Protein AF-A0A397B4Z4-F1 (afdb_monomer)

Secondary structure (DSSP, 8-state):
--GGG-TT-S---------TTHHHHHHHHHHHTTT--SB----SBHHHHHHHHHTTS----HHHHHHHHHTTTT-TT-BPPTT-SBHHHHHHHHHHHHHSPPTT---EEEE-------SSS---BEEEE--SSS-HHHHHHHHHHHHHHHHHHTT-----SS--TTSHHHHHHHHHHHHHTT---B--------

Organism: Aphanomyces astaci (NCBI:txid112090)

Mean predicted aligned error: 7.41 Å

Foldseek 3Di:
DPCVVVPVDPDDDDDDDDDPPPVLLVVLCVQLPLQPPDFDDADFALLVRSVVSPVVDDDGDPSNVVVCVVLVSVPPPHTFDPPDRDSNSSVVVSCCVVVDDDQPDWEWDWDQDADDDPDVWFTWTDTDIGDNPDYPVCCVVVLLVVLQVVCVVVVLDVDDDDDDQPDCSRVVSSQVSCVVVVNHIDTDIDDDDD

Structure (mmCIF, N/CA/C/O backbone):
data_AF-A0A397B4Z4-F1
#
_entry.id   AF-A0A397B4Z4-F1
#
loop_
_atom_site.group_PDB
_atom_site.id
_atom_site.type_symbol
_atom_site.label_atom_id
_atom_site.label_alt_id
_atom_site.label_comp_id
_atom_site.label_asym_id
_atom_site.label_entity_id
_atom_site.label_seq_id
_atom_site.pdbx_PDB_ins_code
_atom_site.Cartn_x
_atom_site.Cartn_y
_atom_site.Cartn_z
_atom_site.occupancy
_atom_site.B_iso_or_equiv
_atom_site.auth_seq_id
_atom_site.auth_comp_id
_atom_site.auth_asym_id
_atom_site.auth_atom_id
_atom_site.pdbx_PDB_model_num
ATOM 1 N N . MET A 1 1 ? -2.826 2.641 21.000 1.00 43.53 1 MET A N 1
ATOM 2 C CA . MET A 1 1 ? -3.058 1.626 22.039 1.00 43.53 1 MET A CA 1
ATOM 3 C C . MET A 1 1 ? -1.666 1.202 22.431 1.00 43.53 1 MET A C 1
ATOM 5 O O . MET A 1 1 ? -0.978 0.641 21.584 1.00 43.53 1 MET A O 1
ATOM 9 N N . THR A 1 2 ? -1.161 1.608 23.593 1.00 42.91 2 THR A N 1
ATOM 10 C CA . THR A 1 2 ? 0.089 1.010 24.063 1.00 42.91 2 THR A CA 1
ATOM 11 C C . THR A 1 2 ? -0.215 -0.464 24.297 1.00 42.91 2 THR A C 1
ATOM 13 O O . THR A 1 2 ? -1.195 -0.794 24.960 1.00 42.91 2 THR A O 1
ATOM 16 N N . LEU A 1 3 ? 0.595 -1.363 23.735 1.00 53.00 3 LEU A N 1
ATOM 17 C CA . LEU A 1 3 ? 0.495 -2.809 23.989 1.00 53.00 3 LEU A CA 1
ATOM 18 C C . LEU A 1 3 ? 0.515 -3.153 25.494 1.00 53.00 3 LEU A C 1
ATOM 20 O O . LEU A 1 3 ? 0.156 -4.258 25.876 1.00 53.00 3 LEU A O 1
ATOM 24 N N . SER A 1 4 ? 0.871 -2.187 26.349 1.00 52.38 4 SER A N 1
ATOM 25 C CA . SER A 1 4 ? 0.843 -2.262 27.808 1.00 52.38 4 SER A CA 1
ATOM 26 C C . SER A 1 4 ? -0.522 -2.581 28.426 1.00 52.38 4 SER A C 1
ATOM 28 O O . SER A 1 4 ? -0.558 -2.882 29.609 1.00 52.38 4 SER A O 1
ATOM 30 N N . SER A 1 5 ? -1.639 -2.482 27.695 1.00 65.25 5 SER A N 1
ATOM 31 C CA . SER A 1 5 ? -2.964 -2.864 28.214 1.00 65.25 5 SER A CA 1
ATOM 32 C C . SER A 1 5 ? -3.326 -4.336 27.975 1.00 65.25 5 SER A C 1
ATOM 34 O O . SER A 1 5 ? -4.365 -4.780 28.446 1.00 65.25 5 SER A O 1
ATOM 36 N N . LEU A 1 6 ? -2.509 -5.083 27.226 1.00 74.38 6 LEU A N 1
ATOM 37 C CA . LEU A 1 6 ? -2.708 -6.501 26.901 1.00 74.38 6 LEU A CA 1
ATOM 38 C C . LEU A 1 6 ? -1.573 -7.339 27.507 1.00 74.38 6 LEU A C 1
ATOM 40 O O . LEU A 1 6 ? -0.907 -8.092 26.806 1.00 74.38 6 LEU A O 1
ATOM 44 N N . VAL A 1 7 ? -1.318 -7.157 28.806 1.00 79.31 7 VAL A N 1
ATOM 45 C CA . VAL A 1 7 ? -0.193 -7.805 29.509 1.00 79.31 7 VAL A CA 1
ATOM 46 C C . VAL A 1 7 ? -0.300 -9.329 29.549 1.00 79.31 7 VAL A C 1
ATOM 48 O O . VAL A 1 7 ? 0.726 -10.000 29.541 1.00 79.31 7 VAL A O 1
ATOM 51 N N . ASP A 1 8 ? -1.523 -9.860 29.524 1.00 84.38 8 ASP A N 1
ATOM 52 C CA . ASP A 1 8 ? -1.799 -11.301 29.588 1.00 84.38 8 ASP A CA 1
ATOM 53 C C . ASP A 1 8 ? -1.888 -11.961 28.201 1.00 84.38 8 ASP A C 1
ATOM 55 O O . ASP A 1 8 ? -2.178 -13.150 28.086 1.00 84.38 8 ASP A O 1
ATOM 59 N N . ALA A 1 9 ? -1.678 -11.206 27.118 1.00 83.69 9 ALA A N 1
ATOM 60 C CA . ALA A 1 9 ? -1.736 -11.765 25.774 1.00 83.69 9 ALA A CA 1
ATOM 61 C C . ALA A 1 9 ? -0.459 -12.562 25.467 1.00 83.69 9 ALA A C 1
ATOM 63 O O . ALA A 1 9 ? 0.617 -11.989 25.311 1.00 83.69 9 ALA A O 1
ATOM 64 N N . GLU A 1 10 ? -0.591 -13.880 25.296 1.00 87.19 10 GLU A N 1
ATOM 65 C CA . GLU A 1 10 ? 0.528 -14.747 24.894 1.00 87.19 10 GLU A CA 1
ATOM 66 C C . GLU A 1 10 ? 1.079 -14.390 23.508 1.00 87.19 10 GLU A C 1
ATOM 68 O O . GLU A 1 10 ? 2.276 -14.508 23.243 1.00 87.19 10 GLU A O 1
ATOM 73 N N . SER A 1 11 ? 0.199 -13.962 22.601 1.00 85.88 11 SER A N 1
ATOM 74 C CA . SER A 1 11 ? 0.571 -13.607 21.239 1.00 85.88 11 SER A CA 1
ATOM 75 C C . SER A 1 11 ? -0.184 -12.377 20.753 1.00 85.88 11 SER A C 1
ATOM 77 O O . SER A 1 11 ? -1.398 -12.252 20.909 1.00 85.88 11 SER A O 1
ATOM 79 N N . VAL A 1 12 ? 0.556 -11.449 20.144 1.00 87.56 12 VAL A N 1
ATOM 80 C CA . VAL A 1 12 ? -0.002 -10.256 19.508 1.00 87.56 12 VAL A CA 1
ATOM 81 C C . VAL A 1 12 ? 0.646 -10.090 18.145 1.00 87.56 12 VAL A C 1
ATOM 83 O O . VAL A 1 12 ? 1.845 -9.836 18.032 1.00 87.56 12 VAL A O 1
ATOM 86 N N . TYR A 1 13 ? -0.166 -10.211 17.098 1.00 87.94 13 TYR A N 1
ATOM 87 C CA . TYR A 1 13 ? 0.274 -10.048 15.720 1.00 87.94 13 TYR A CA 1
ATOM 88 C C . TYR A 1 13 ? -0.431 -8.861 15.083 1.00 87.94 13 TYR A C 1
ATOM 90 O O . TYR A 1 13 ? -1.642 -8.687 15.200 1.00 87.94 13 TYR A O 1
ATOM 98 N N . ARG A 1 14 ? 0.336 -8.061 14.345 1.00 88.06 14 ARG A N 1
ATOM 99 C CA . ARG A 1 14 ? -0.193 -7.038 13.449 1.00 88.06 14 ARG A CA 1
ATOM 100 C C . ARG A 1 14 ? 0.455 -7.225 12.089 1.00 88.06 14 ARG A C 1
ATOM 102 O O . ARG A 1 14 ? 1.676 -7.180 11.974 1.00 88.06 14 ARG A O 1
ATOM 109 N N . GLY A 1 15 ? -0.371 -7.436 11.074 1.00 91.56 15 GLY A N 1
ATOM 110 C CA . GLY A 1 15 ? 0.077 -7.708 9.714 1.00 91.56 15 GLY A CA 1
ATOM 111 C C . GLY A 1 15 ? -0.622 -6.839 8.681 1.00 91.56 15 GLY A C 1
ATOM 112 O O . GLY A 1 15 ? -1.473 -6.010 9.001 1.00 91.56 15 GLY A O 1
ATOM 113 N N . THR A 1 16 ? -0.251 -7.053 7.423 1.00 92.69 16 THR A N 1
ATOM 114 C CA . THR A 1 16 ? -0.938 -6.477 6.266 1.00 92.69 16 THR A CA 1
ATOM 115 C C . THR A 1 16 ? -1.410 -7.602 5.360 1.00 92.69 16 THR A C 1
ATOM 117 O O . THR A 1 16 ? -0.720 -8.609 5.205 1.00 92.69 16 THR A O 1
ATOM 120 N N . LEU A 1 17 ? -2.593 -7.437 4.773 1.00 89.81 17 LEU A N 1
ATOM 121 C CA . LEU A 1 17 ? -3.144 -8.392 3.820 1.00 89.81 17 LEU A CA 1
ATOM 122 C C . LEU A 1 17 ? -2.688 -8.035 2.404 1.00 89.81 17 LEU A C 1
ATOM 124 O O . LEU A 1 17 ? -2.585 -6.860 2.035 1.00 89.81 17 LEU A O 1
ATOM 128 N N . ARG A 1 18 ? -2.392 -9.063 1.613 1.00 93.94 18 ARG A N 1
ATOM 129 C CA . ARG A 1 18 ? -2.067 -8.976 0.188 1.00 93.94 18 ARG A CA 1
ATOM 130 C C . ARG A 1 18 ? -2.698 -10.165 -0.519 1.00 93.94 18 ARG A C 1
ATOM 132 O O . ARG A 1 18 ? -2.854 -11.224 0.086 1.00 93.94 18 ARG A O 1
ATOM 139 N N . TYR A 1 19 ? -3.013 -9.998 -1.797 1.00 93.75 19 TYR A N 1
ATOM 140 C CA . TYR A 1 19 ? -3.405 -11.128 -2.629 1.00 93.75 19 TYR A CA 1
ATOM 141 C C . TYR A 1 19 ? -2.271 -12.153 -2.740 1.00 93.75 19 TYR A C 1
ATOM 143 O O . TYR A 1 19 ? -1.084 -11.822 -2.620 1.00 93.75 19 TYR A O 1
ATOM 151 N N . ALA A 1 20 ? -2.652 -13.413 -2.956 1.00 95.00 20 ALA A N 1
ATOM 152 C CA . ALA A 1 20 ? -1.712 -14.511 -3.129 1.00 95.00 20 ALA A CA 1
ATOM 153 C C . ALA A 1 20 ? -0.716 -14.215 -4.266 1.00 95.00 20 ALA A C 1
ATOM 155 O O . ALA A 1 20 ? -1.045 -13.556 -5.248 1.00 95.00 20 ALA A O 1
ATOM 156 N N . GLY A 1 21 ? 0.526 -14.674 -4.113 1.00 94.38 21 GLY A N 1
ATOM 157 C CA . GLY A 1 21 ? 1.603 -14.446 -5.083 1.00 94.38 21 GLY A CA 1
ATOM 158 C C . GLY A 1 21 ? 2.338 -13.110 -4.928 1.00 94.38 21 GLY A C 1
ATOM 159 O O . GLY A 1 21 ? 3.551 -13.081 -5.135 1.00 94.38 21 GLY A O 1
ATOM 160 N N . ASN A 1 22 ? 1.679 -12.039 -4.458 1.00 95.69 22 ASN A N 1
ATOM 161 C CA . ASN A 1 22 ? 2.288 -10.703 -4.353 1.00 95.69 22 ASN A CA 1
ATOM 162 C C . ASN A 1 22 ? 3.627 -10.716 -3.594 1.00 95.69 22 ASN A C 1
ATOM 164 O O . ASN A 1 22 ? 4.639 -10.236 -4.096 1.00 95.69 22 ASN A O 1
ATOM 168 N N . CYS A 1 23 ? 3.656 -11.294 -2.390 1.00 95.56 23 CYS A N 1
ATOM 169 C CA . CYS A 1 23 ? 4.871 -11.311 -1.570 1.00 95.56 23 CYS A CA 1
ATOM 170 C C . CYS A 1 23 ? 5.997 -12.136 -2.211 1.00 95.56 23 CYS A C 1
ATOM 172 O O . CYS A 1 23 ? 7.162 -11.758 -2.115 1.00 95.56 23 CYS A O 1
ATOM 174 N N . SER A 1 24 ? 5.663 -13.240 -2.885 1.00 95.69 24 SER A N 1
ATOM 175 C CA . SER A 1 24 ? 6.642 -14.096 -3.560 1.00 95.69 24 SER A CA 1
ATOM 176 C C . SER A 1 24 ? 7.272 -13.393 -4.762 1.00 95.69 24 SER A C 1
ATOM 178 O O . SER A 1 24 ? 8.495 -13.413 -4.893 1.00 95.69 24 SER A O 1
ATOM 180 N N . ILE A 1 25 ? 6.465 -12.716 -5.584 1.00 96.75 25 ILE A N 1
ATOM 181 C CA . ILE A 1 25 ? 6.936 -11.940 -6.740 1.00 96.75 25 ILE A CA 1
ATOM 182 C C . ILE A 1 25 ? 7.795 -10.762 -6.271 1.00 96.75 25 ILE A C 1
ATOM 184 O O . ILE A 1 25 ? 8.934 -10.614 -6.706 1.00 96.75 25 ILE A O 1
ATOM 188 N N . MET A 1 26 ? 7.310 -9.974 -5.308 1.00 96.25 26 MET A N 1
ATOM 189 C CA . MET A 1 26 ? 8.057 -8.831 -4.771 1.00 96.25 26 MET A CA 1
ATOM 190 C C . MET A 1 26 ? 9.378 -9.253 -4.118 1.00 96.25 26 MET A C 1
ATOM 192 O O . MET A 1 26 ? 10.384 -8.552 -4.237 1.00 96.25 26 MET A O 1
ATOM 196 N N . HIS A 1 27 ? 9.420 -10.431 -3.487 1.00 95.69 27 HIS A N 1
ATOM 197 C CA . HIS A 1 27 ? 10.665 -11.002 -2.985 1.00 95.69 27 HIS A CA 1
ATOM 198 C C . HIS A 1 27 ? 11.658 -11.312 -4.115 1.00 95.69 27 HIS A C 1
ATOM 200 O O . HIS A 1 27 ? 12.841 -11.013 -3.969 1.00 95.69 27 HIS A O 1
ATOM 206 N N . GLN A 1 28 ? 11.204 -11.847 -5.252 1.00 95.94 28 GLN A N 1
ATOM 207 C CA . GLN A 1 28 ? 12.060 -12.057 -6.426 1.00 95.94 28 GLN A CA 1
ATOM 208 C C . GLN A 1 28 ? 12.553 -10.729 -7.016 1.00 95.94 28 GLN A C 1
ATOM 210 O O . GLN A 1 28 ? 13.737 -10.617 -7.318 1.00 95.94 28 GLN A O 1
ATOM 215 N N . CYS A 1 29 ? 11.710 -9.693 -7.083 1.00 95.50 29 CYS A N 1
ATOM 216 C CA . CYS A 1 29 ? 12.127 -8.349 -7.503 1.00 95.50 29 CYS A CA 1
ATOM 217 C C . CYS A 1 29 ? 13.210 -7.772 -6.575 1.00 95.50 29 CYS A C 1
ATOM 219 O O . CYS A 1 29 ? 14.224 -7.244 -7.040 1.00 95.50 29 CYS A O 1
ATOM 221 N N . ARG A 1 30 ? 13.051 -7.938 -5.252 1.00 95.31 30 ARG A N 1
ATOM 222 C CA . ARG A 1 30 ? 14.086 -7.586 -4.267 1.00 95.31 30 ARG A CA 1
ATOM 223 C C . ARG A 1 30 ? 15.372 -8.366 -4.520 1.00 95.31 30 ARG A C 1
ATOM 225 O O . ARG A 1 30 ? 16.453 -7.780 -4.504 1.00 95.31 30 ARG A O 1
ATOM 232 N N . LEU A 1 31 ? 15.268 -9.682 -4.717 1.00 94.31 31 LEU A N 1
ATOM 233 C CA . LEU A 1 31 ? 16.425 -10.522 -4.990 1.00 94.31 31 LEU A CA 1
ATOM 234 C C . LEU A 1 31 ? 17.125 -10.060 -6.261 1.00 94.31 31 LEU A C 1
ATOM 236 O O . LEU A 1 31 ? 18.322 -9.849 -6.177 1.00 94.31 31 LEU A O 1
ATOM 240 N N . LEU A 1 32 ? 16.420 -9.788 -7.358 1.00 95.19 32 LEU A N 1
ATOM 241 C CA . LEU A 1 32 ? 17.002 -9.272 -8.602 1.00 95.19 32 LEU A CA 1
ATOM 242 C C . LEU A 1 32 ? 17.761 -7.949 -8.413 1.00 95.19 32 LEU A C 1
ATOM 244 O O . LEU A 1 32 ? 18.751 -7.704 -9.094 1.00 95.19 32 LEU A O 1
ATOM 248 N N . GLY A 1 33 ? 17.332 -7.126 -7.453 1.00 95.38 33 GLY A N 1
ATOM 249 C CA . GLY A 1 33 ? 17.925 -5.821 -7.157 1.00 95.38 33 GLY A CA 1
ATOM 250 C C . GLY A 1 33 ? 17.046 -4.636 -7.549 1.00 95.38 33 GLY A C 1
ATOM 251 O O . GLY A 1 33 ? 17.486 -3.502 -7.398 1.00 95.38 33 GLY A O 1
ATOM 252 N N . LEU A 1 34 ? 15.796 -4.873 -7.969 1.00 95.75 34 LEU A N 1
ATOM 253 C CA . LEU A 1 34 ? 14.844 -3.816 -8.341 1.00 95.75 34 LEU A CA 1
ATOM 254 C C . LEU A 1 34 ? 14.463 -2.895 -7.169 1.00 95.75 34 LEU A C 1
ATOM 256 O O . LEU A 1 34 ? 13.929 -1.817 -7.378 1.00 95.75 34 LEU A O 1
ATOM 260 N N . MET A 1 35 ? 14.739 -3.310 -5.930 1.00 95.88 35 MET A N 1
ATOM 261 C CA . MET A 1 35 ? 14.449 -2.546 -4.711 1.00 95.88 35 MET A CA 1
ATOM 262 C C . MET A 1 35 ? 15.706 -1.926 -4.083 1.00 95.88 35 MET A C 1
ATOM 264 O O . MET A 1 35 ? 15.760 -1.747 -2.868 1.00 95.88 35 MET A O 1
ATOM 268 N N . ASN A 1 36 ? 16.753 -1.671 -4.873 1.00 95.12 36 ASN A N 1
ATOM 269 C CA . ASN A 1 36 ? 17.980 -1.043 -4.387 1.00 95.12 36 ASN A CA 1
ATOM 270 C C . ASN A 1 36 ? 17.810 0.490 -4.293 1.00 95.12 36 ASN A C 1
ATOM 272 O O . ASN A 1 36 ? 17.634 1.118 -5.339 1.00 95.12 36 ASN A O 1
ATOM 276 N N . PRO A 1 37 ? 17.897 1.092 -3.088 1.00 96.62 37 PRO A N 1
ATOM 277 C CA . PRO A 1 37 ? 17.761 2.537 -2.896 1.00 96.62 37 PRO A CA 1
ATOM 278 C C . PRO A 1 37 ? 19.076 3.306 -3.075 1.00 96.62 37 PRO A C 1
ATOM 280 O O . PRO A 1 37 ? 19.098 4.524 -2.935 1.00 96.62 37 PRO A O 1
ATOM 283 N N . ASN A 1 38 ? 20.194 2.616 -3.319 1.00 96.62 38 ASN A N 1
ATOM 284 C CA . ASN A 1 38 ? 21.481 3.286 -3.460 1.00 96.62 38 ASN A CA 1
ATOM 285 C C . ASN A 1 38 ? 21.542 4.028 -4.803 1.00 96.62 38 ASN A C 1
ATOM 287 O O . ASN A 1 38 ? 21.294 3.392 -5.833 1.00 96.62 38 ASN A O 1
ATOM 291 N N . PRO A 1 39 ? 21.918 5.321 -4.814 1.00 96.00 39 PRO A N 1
ATOM 292 C CA . PRO A 1 39 ? 22.083 6.078 -6.047 1.00 96.00 39 PRO A CA 1
ATOM 293 C C . PRO A 1 39 ? 23.046 5.394 -7.019 1.00 96.00 39 PRO A C 1
ATOM 295 O O . PRO A 1 39 ? 24.126 4.943 -6.626 1.00 96.00 39 PRO A O 1
ATOM 298 N N . GLU A 1 40 ? 22.670 5.320 -8.293 1.00 93.62 40 GLU A N 1
ATOM 299 C CA . GLU A 1 40 ? 23.513 4.756 -9.344 1.00 93.62 40 GLU A CA 1
ATOM 300 C C . GLU A 1 40 ? 23.179 5.351 -10.713 1.00 93.62 40 GLU A C 1
ATOM 302 O O . GLU A 1 40 ? 22.064 5.797 -10.961 1.00 93.62 40 GLU A O 1
ATOM 307 N N . THR A 1 41 ? 24.138 5.308 -11.639 1.00 93.69 41 THR A N 1
ATOM 308 C CA . THR A 1 41 ? 23.845 5.600 -13.044 1.00 93.69 41 THR A CA 1
ATOM 309 C C . THR A 1 41 ? 23.039 4.447 -13.638 1.00 93.69 41 THR A C 1
ATOM 311 O O . THR A 1 41 ? 23.531 3.314 -13.763 1.00 93.69 41 THR A O 1
ATOM 314 N N . LEU A 1 42 ? 21.791 4.745 -13.986 1.00 95.44 42 LEU A N 1
ATOM 315 C CA . LEU A 1 42 ? 20.875 3.808 -14.618 1.00 95.44 42 LEU A CA 1
ATOM 316 C C . LEU A 1 42 ? 21.062 3.818 -16.144 1.00 95.44 42 LEU A C 1
ATOM 318 O O . LEU A 1 42 ? 21.352 4.871 -16.716 1.00 95.44 42 LEU A O 1
ATOM 322 N N . PRO A 1 43 ? 20.922 2.661 -16.815 1.00 95.56 43 PRO A N 1
ATOM 323 C CA . PRO A 1 43 ? 20.808 2.609 -18.270 1.00 95.56 43 PRO A CA 1
ATOM 324 C C . PRO A 1 43 ? 19.575 3.369 -18.769 1.00 95.56 43 PRO A C 1
ATOM 326 O O . PRO A 1 43 ? 18.633 3.597 -18.012 1.00 95.56 43 PRO A O 1
ATOM 329 N N . ALA A 1 44 ? 19.566 3.723 -20.055 1.00 95.50 44 ALA A N 1
ATOM 330 C CA . ALA A 1 44 ? 18.459 4.473 -20.651 1.00 95.50 44 ALA A CA 1
ATOM 331 C C . ALA A 1 44 ? 17.194 3.617 -20.823 1.00 95.50 44 ALA A C 1
ATOM 333 O O . ALA A 1 44 ? 16.082 4.145 -20.833 1.00 95.50 44 ALA A O 1
ATOM 334 N N . THR A 1 45 ? 17.357 2.299 -20.963 1.00 97.25 45 THR A N 1
ATOM 335 C CA . THR A 1 45 ? 16.260 1.373 -21.259 1.00 97.25 45 THR A CA 1
ATOM 336 C C . THR A 1 45 ? 16.119 0.283 -20.199 1.00 97.25 45 THR A C 1
ATOM 338 O O . THR A 1 45 ? 17.081 -0.129 -19.540 1.00 97.25 45 THR A O 1
ATOM 341 N N . TRP A 1 46 ? 14.893 -0.207 -20.038 1.00 97.31 46 TRP A N 1
ATOM 342 C CA . TRP A 1 46 ? 14.573 -1.301 -19.129 1.00 97.31 46 TRP A CA 1
ATOM 343 C C . TRP A 1 46 ? 15.273 -2.617 -19.483 1.00 97.31 46 TRP A C 1
ATOM 345 O O . TRP A 1 46 ? 15.823 -3.227 -18.560 1.00 97.31 46 TRP A O 1
ATOM 355 N N . PRO A 1 47 ? 15.347 -3.048 -20.760 1.00 96.38 47 PRO A N 1
ATOM 356 C CA . PRO A 1 47 ? 16.079 -4.258 -21.124 1.00 96.38 47 PRO A CA 1
ATOM 357 C C . PRO A 1 47 ? 17.553 -4.224 -20.705 1.00 96.38 47 PRO A C 1
ATOM 359 O O . PRO A 1 47 ? 18.063 -5.208 -20.167 1.00 96.38 47 PRO A O 1
ATOM 362 N N . GLU A 1 48 ? 18.236 -3.087 -20.878 1.00 96.12 48 GLU A N 1
ATOM 363 C CA . GLU A 1 48 ? 19.628 -2.915 -20.441 1.00 96.12 48 GLU A CA 1
ATOM 364 C C . GLU A 1 48 ? 19.759 -3.001 -18.917 1.00 96.12 48 GLU A C 1
ATOM 366 O O . GLU A 1 48 ? 20.649 -3.685 -18.399 1.00 96.12 48 GLU A O 1
ATOM 371 N N . LEU A 1 49 ? 18.857 -2.342 -18.182 1.00 95.44 49 LEU A N 1
ATOM 372 C CA . LEU A 1 49 ? 18.835 -2.395 -16.722 1.00 95.44 49 LEU A CA 1
ATOM 373 C C . LEU A 1 49 ? 18.572 -3.818 -16.218 1.00 95.44 49 LEU A C 1
ATOM 375 O O . LEU A 1 49 ? 19.301 -4.311 -15.356 1.00 95.44 49 LEU A O 1
ATOM 379 N N . VAL A 1 50 ? 17.593 -4.526 -16.781 1.00 94.25 50 VAL A N 1
ATOM 380 C CA . VAL A 1 50 ? 17.288 -5.911 -16.403 1.00 94.25 50 VAL A CA 1
ATOM 381 C C . VAL A 1 50 ? 18.447 -6.846 -16.740 1.00 94.25 50 VAL A C 1
ATOM 383 O O . VAL A 1 50 ? 18.795 -7.687 -15.910 1.00 94.25 50 VAL A O 1
ATOM 386 N N . ALA A 1 51 ? 19.095 -6.691 -17.898 1.00 93.69 51 ALA A N 1
ATOM 387 C CA . ALA A 1 51 ? 20.277 -7.473 -18.257 1.00 93.69 51 ALA A CA 1
ATOM 388 C C . ALA A 1 51 ? 21.433 -7.241 -17.267 1.00 93.69 51 ALA A C 1
ATOM 390 O O . ALA A 1 51 ? 22.021 -8.205 -16.767 1.00 93.69 51 ALA A O 1
ATOM 391 N N . LYS A 1 52 ? 21.702 -5.978 -16.900 1.00 93.50 52 LYS A N 1
ATOM 392 C CA . LYS A 1 52 ? 22.690 -5.599 -15.871 1.00 93.50 52 LYS A CA 1
ATOM 393 C C . LYS A 1 52 ? 22.383 -6.253 -14.519 1.00 93.50 52 LYS A C 1
ATOM 395 O O . LYS A 1 52 ? 23.305 -6.706 -13.837 1.00 93.50 52 LYS A O 1
ATOM 400 N N . LEU A 1 53 ? 21.112 -6.304 -14.117 1.00 93.06 53 LEU A N 1
ATOM 401 C CA . LEU A 1 53 ? 20.685 -6.912 -12.852 1.00 93.06 53 LEU A CA 1
ATOM 402 C C . LEU A 1 53 ? 20.786 -8.446 -12.883 1.00 93.06 53 LEU A C 1
ATOM 404 O O . LEU A 1 53 ? 21.341 -9.040 -11.955 1.00 93.06 53 LEU A O 1
ATOM 408 N N . LYS A 1 54 ? 20.333 -9.091 -13.968 1.00 91.81 54 LYS A N 1
ATOM 409 C CA . LYS A 1 54 ? 20.425 -10.550 -14.160 1.00 91.81 54 LYS A CA 1
ATOM 410 C C . LYS A 1 54 ? 21.872 -11.039 -14.243 1.00 91.81 54 LYS A C 1
ATOM 412 O O . LYS A 1 54 ? 22.170 -12.117 -13.749 1.00 91.81 54 LYS A O 1
ATOM 417 N N . ALA A 1 55 ? 22.803 -10.242 -14.768 1.00 89.50 55 ALA A N 1
ATOM 418 C CA . ALA A 1 55 ? 24.222 -10.607 -14.794 1.00 89.50 55 ALA A CA 1
ATOM 419 C C . ALA A 1 55 ? 24.831 -10.819 -13.391 1.00 89.50 55 ALA A C 1
ATOM 421 O O . ALA A 1 55 ? 25.831 -11.519 -13.250 1.00 89.50 55 ALA A O 1
ATOM 422 N N . LYS A 1 56 ? 24.242 -10.223 -12.345 1.00 80.88 56 LYS A N 1
ATOM 423 C CA . LYS A 1 56 ? 24.750 -10.307 -10.968 1.00 80.88 56 LYS A CA 1
ATOM 424 C C . LYS A 1 56 ? 24.116 -11.426 -10.141 1.00 80.88 56 LYS A C 1
ATOM 426 O O . LYS A 1 56 ? 24.642 -1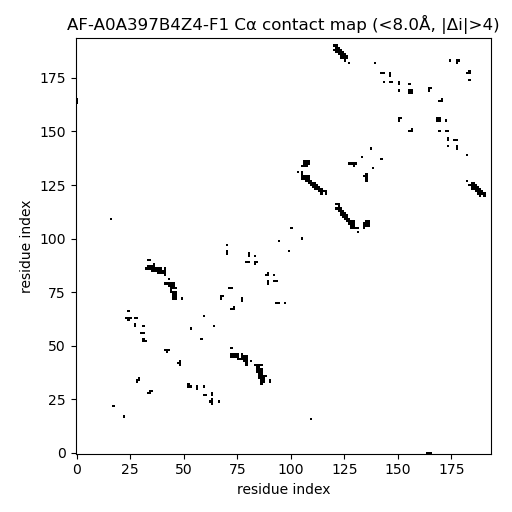1.731 -9.071 1.00 80.88 56 LYS A O 1
ATOM 431 N N . LYS A 1 57 ? 22.975 -11.988 -10.556 1.00 73.69 57 LYS A N 1
ATOM 432 C CA . LYS A 1 57 ? 22.171 -12.892 -9.717 1.00 73.69 57 LYS A CA 1
ATOM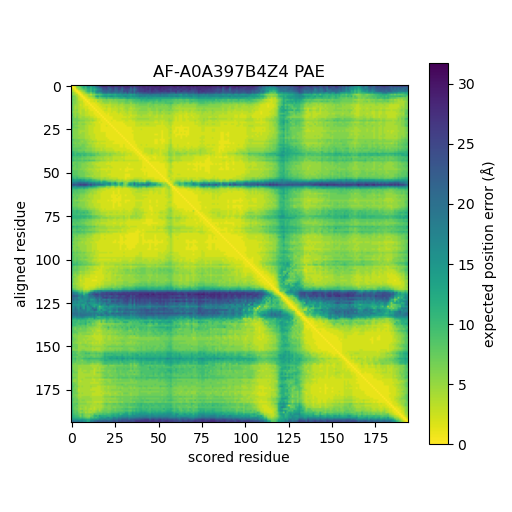 433 C C . LYS A 1 57 ? 21.452 -13.980 -10.509 1.00 73.69 57 LYS A C 1
ATOM 435 O O . LYS A 1 57 ? 21.211 -13.861 -11.699 1.00 73.69 57 LYS A O 1
ATOM 440 N N . SER A 1 58 ? 21.127 -15.057 -9.799 1.00 68.75 58 SER A N 1
ATOM 441 C CA . SER A 1 58 ? 20.517 -16.277 -10.326 1.00 68.75 58 SER A CA 1
ATOM 442 C C . SER A 1 58 ? 19.129 -16.075 -10.948 1.00 68.75 58 SER A C 1
ATOM 444 O O . SER A 1 58 ? 18.461 -15.070 -10.707 1.00 68.75 58 SER A O 1
ATOM 446 N N . SER A 1 59 ? 18.700 -17.097 -11.697 1.00 84.56 59 SER A N 1
ATOM 447 C CA . SER A 1 59 ? 17.389 -17.232 -12.343 1.00 84.56 59 SER A CA 1
ATOM 448 C C . SER A 1 59 ? 16.219 -16.864 -11.432 1.00 84.56 59 SER A C 1
ATOM 450 O O . SER A 1 59 ? 16.195 -17.220 -10.250 1.00 84.56 59 SER A O 1
ATOM 452 N N . LEU A 1 60 ? 15.227 -16.199 -12.015 1.00 89.62 60 LEU A N 1
ATOM 453 C CA . LEU A 1 60 ? 13.988 -15.830 -11.347 1.00 89.62 60 LEU A CA 1
ATOM 454 C C . LEU A 1 60 ? 13.014 -17.009 -11.338 1.00 89.62 60 LEU A C 1
ATOM 456 O O . LEU A 1 60 ? 13.114 -17.941 -12.135 1.00 89.62 60 LEU A O 1
ATOM 460 N N . ARG A 1 61 ? 12.038 -16.960 -10.432 1.00 94.12 61 ARG A N 1
ATOM 461 C CA . ARG A 1 61 ? 10.888 -17.867 -10.503 1.00 94.12 61 ARG A CA 1
ATOM 462 C C . ARG A 1 61 ? 10.019 -17.546 -11.732 1.00 94.12 61 ARG A C 1
ATOM 464 O O . ARG A 1 61 ? 9.904 -16.368 -12.072 1.00 94.12 61 ARG A O 1
ATOM 471 N N . PRO A 1 62 ? 9.324 -18.536 -12.325 1.00 95.19 62 PRO A N 1
ATOM 472 C CA . PRO A 1 62 ? 8.489 -18.313 -13.511 1.00 95.19 62 PRO A CA 1
ATOM 473 C C . PRO A 1 62 ? 7.386 -17.258 -13.332 1.00 95.19 62 PRO A C 1
ATOM 475 O O . PRO A 1 62 ? 7.101 -16.503 -14.254 1.00 95.19 62 PRO A O 1
ATOM 478 N N . ASP A 1 63 ? 6.783 -17.170 -12.142 1.00 95.62 63 ASP A N 1
ATOM 479 C CA . ASP A 1 63 ? 5.762 -16.163 -11.818 1.00 95.62 63 ASP A CA 1
ATOM 480 C C . ASP A 1 63 ? 6.333 -14.738 -11.796 1.00 95.62 63 ASP A C 1
ATOM 482 O O . ASP A 1 63 ? 5.706 -13.802 -12.289 1.00 95.62 63 ASP A O 1
ATOM 486 N N . ALA A 1 64 ? 7.547 -14.576 -11.273 1.00 95.25 64 ALA A N 1
ATOM 487 C CA . ALA A 1 64 ? 8.259 -13.309 -11.313 1.00 95.25 64 ALA A CA 1
ATOM 488 C C . ALA A 1 64 ? 8.708 -12.948 -12.736 1.00 95.25 64 ALA A C 1
ATOM 490 O O . ALA A 1 64 ? 8.587 -11.789 -13.116 1.00 95.25 64 ALA A O 1
ATOM 491 N N . GLU A 1 65 ? 9.177 -13.907 -13.541 1.00 94.50 65 GLU A N 1
ATOM 492 C CA . GLU A 1 65 ? 9.516 -13.649 -14.950 1.00 94.50 65 GLU A CA 1
ATOM 493 C C . GLU A 1 65 ? 8.299 -13.191 -15.748 1.00 94.50 65 GLU A C 1
ATOM 495 O O . GLU A 1 65 ? 8.362 -12.153 -16.405 1.00 94.50 65 GLU A O 1
ATOM 500 N N . ALA A 1 66 ? 7.173 -13.896 -15.613 1.00 96.12 66 ALA A N 1
ATOM 501 C CA . ALA A 1 66 ? 5.919 -13.514 -16.250 1.00 96.12 66 ALA A CA 1
ATOM 502 C C . ALA A 1 66 ? 5.467 -12.107 -15.830 1.00 96.12 66 ALA A C 1
ATOM 504 O O . ALA A 1 66 ? 5.001 -11.339 -16.667 1.00 96.12 66 ALA A O 1
ATOM 505 N N . PHE A 1 67 ? 5.649 -11.737 -14.557 1.00 96.81 67 PHE A N 1
ATOM 506 C CA . PHE A 1 67 ? 5.358 -10.386 -14.079 1.00 96.81 67 PHE A CA 1
ATOM 507 C C . PHE A 1 67 ? 6.259 -9.320 -14.723 1.00 96.81 67 PHE A C 1
ATOM 509 O O . PHE A 1 67 ? 5.755 -8.284 -15.152 1.00 96.81 67 PHE A O 1
ATOM 516 N N . LEU A 1 68 ? 7.571 -9.560 -14.836 1.00 95.38 68 LEU A N 1
ATOM 517 C CA . LEU A 1 68 ? 8.489 -8.608 -15.477 1.00 95.38 68 LEU A CA 1
ATOM 518 C C . LEU A 1 68 ? 8.201 -8.445 -16.978 1.00 95.38 68 LEU A C 1
ATOM 520 O O . LEU A 1 68 ? 8.249 -7.326 -17.485 1.00 95.38 68 LEU A O 1
ATOM 524 N N . THR A 1 69 ? 7.859 -9.531 -17.672 1.00 95.69 69 THR A N 1
ATOM 525 C CA . THR A 1 69 ? 7.400 -9.475 -19.068 1.00 95.69 69 THR A CA 1
ATOM 526 C C . THR A 1 69 ? 6.067 -8.737 -19.186 1.00 95.69 69 THR A C 1
ATOM 528 O O . THR A 1 69 ? 5.913 -7.891 -20.056 1.00 95.69 69 THR A O 1
ATOM 531 N N . TRP A 1 70 ? 5.112 -8.967 -18.278 1.00 97.25 70 TRP A N 1
ATOM 532 C CA . TRP A 1 70 ? 3.840 -8.234 -18.273 1.00 97.25 70 TRP A CA 1
ATOM 533 C C . TRP A 1 70 ? 4.027 -6.723 -18.053 1.00 97.25 70 TRP A C 1
ATOM 535 O O . TRP A 1 70 ? 3.340 -5.910 -18.673 1.00 97.25 70 TRP A O 1
ATOM 545 N N . LEU A 1 71 ? 5.002 -6.329 -17.227 1.00 96.81 71 LEU A N 1
ATOM 546 C CA . LEU A 1 71 ? 5.396 -4.925 -17.078 1.00 96.81 71 LEU A CA 1
ATOM 547 C C . LEU A 1 71 ? 5.993 -4.329 -18.369 1.00 96.81 71 LEU A C 1
ATOM 549 O O . LEU A 1 71 ? 6.015 -3.104 -18.506 1.00 96.81 71 LEU A O 1
ATOM 553 N N . GLY A 1 72 ? 6.416 -5.166 -19.320 1.00 95.88 72 GLY A N 1
ATOM 554 C CA . GLY A 1 72 ? 7.018 -4.774 -20.594 1.00 95.88 72 GLY A CA 1
ATOM 555 C C . GLY A 1 72 ? 8.514 -4.490 -20.496 1.00 95.88 72 GLY A C 1
ATOM 556 O O . GLY A 1 72 ? 9.031 -3.680 -21.258 1.00 95.88 72 GLY A O 1
ATOM 557 N N . LEU A 1 73 ? 9.217 -5.097 -19.534 1.00 94.25 73 LEU A N 1
ATOM 558 C CA . LEU A 1 73 ? 10.646 -4.832 -19.318 1.00 94.25 73 LEU A CA 1
ATOM 559 C C . LEU A 1 73 ? 11.569 -5.414 -20.397 1.00 94.25 73 LEU A C 1
ATOM 561 O O . LEU A 1 73 ? 12.762 -5.115 -20.410 1.00 94.25 73 LEU A O 1
ATOM 565 N N . ASP A 1 74 ? 11.039 -6.278 -21.251 1.00 91.19 74 ASP A N 1
ATOM 566 C CA . ASP A 1 74 ? 11.702 -6.877 -22.404 1.00 91.19 74 ASP A CA 1
ATOM 567 C C . ASP A 1 74 ? 11.487 -6.089 -23.705 1.00 91.19 74 ASP A C 1
ATOM 569 O O . ASP A 1 74 ? 12.153 -6.377 -24.699 1.00 91.19 74 ASP A O 1
ATOM 573 N N . ASP A 1 75 ? 10.620 -5.071 -23.702 1.00 94.00 75 ASP A N 1
ATOM 574 C CA . ASP A 1 75 ? 10.403 -4.189 -24.847 1.00 94.00 75 ASP A CA 1
ATOM 575 C C . ASP A 1 75 ? 11.629 -3.275 -25.067 1.00 94.00 75 ASP A C 1
ATOM 577 O O . ASP A 1 75 ? 11.969 -2.479 -24.185 1.00 94.00 75 ASP A O 1
ATOM 581 N N . PRO A 1 76 ? 12.289 -3.323 -26.243 1.00 92.31 76 PRO A N 1
ATOM 582 C CA . PRO A 1 76 ? 13.425 -2.455 -26.571 1.00 92.31 76 PRO A CA 1
ATOM 583 C C . PRO A 1 76 ? 13.132 -0.952 -26.484 1.00 92.31 76 PRO A C 1
ATOM 585 O O . PRO A 1 76 ? 14.057 -0.154 -26.347 1.00 92.31 76 PRO A O 1
ATOM 588 N N . SER A 1 77 ? 11.862 -0.556 -26.587 1.00 93.94 77 SER A N 1
ATOM 589 C CA . SER A 1 77 ? 11.414 0.834 -26.499 1.00 93.94 77 SER A CA 1
ATOM 590 C C . SER A 1 77 ? 11.067 1.283 -25.076 1.00 93.94 77 SER A C 1
ATOM 592 O O . SER A 1 77 ? 10.814 2.469 -24.859 1.00 93.94 77 SER A O 1
ATOM 594 N N . ALA A 1 78 ? 11.079 0.375 -24.093 1.00 94.50 78 ALA A N 1
ATOM 595 C CA . ALA A 1 78 ? 10.777 0.704 -22.707 1.00 94.50 78 ALA A CA 1
ATOM 596 C C . ALA A 1 78 ? 11.916 1.519 -22.078 1.00 94.50 78 ALA A C 1
ATOM 598 O O . ALA A 1 78 ? 12.998 1.004 -21.782 1.00 94.50 78 ALA A O 1
ATOM 599 N N . LEU A 1 79 ? 11.653 2.804 -21.839 1.00 96.69 79 LEU A N 1
ATOM 600 C CA . LEU A 1 79 ? 12.607 3.739 -21.248 1.00 96.69 79 LEU A CA 1
ATOM 601 C C . LEU A 1 79 ? 12.557 3.710 -19.718 1.00 96.69 79 LEU A C 1
ATOM 603 O O . LEU A 1 79 ? 11.489 3.586 -19.114 1.00 96.69 79 LEU A O 1
ATOM 607 N N . VAL A 1 80 ? 13.724 3.865 -19.096 1.00 97.06 80 VAL A N 1
ATOM 608 C CA . VAL A 1 80 ? 13.838 4.162 -17.665 1.00 97.06 80 VAL A CA 1
ATOM 609 C C . VAL A 1 80 ? 13.512 5.639 -17.452 1.00 97.06 80 VAL A C 1
ATOM 611 O O . VAL A 1 80 ? 13.914 6.486 -18.250 1.00 97.06 80 VAL A O 1
ATOM 614 N N . ASP A 1 81 ? 12.778 5.950 -16.380 1.00 95.62 81 ASP A N 1
ATOM 615 C CA . ASP A 1 81 ? 12.448 7.334 -16.037 1.00 95.62 81 ASP A CA 1
ATOM 616 C C . ASP A 1 81 ? 13.744 8.153 -15.846 1.00 95.62 81 ASP A C 1
ATOM 618 O O . ASP A 1 81 ? 14.562 7.802 -14.991 1.00 95.62 81 ASP A O 1
ATOM 622 N N . PRO A 1 82 ? 13.956 9.239 -16.613 1.00 94.00 82 PRO A N 1
ATOM 623 C CA . PRO A 1 82 ? 15.191 10.018 -16.556 1.00 94.00 82 PRO A CA 1
ATOM 624 C C . PRO A 1 82 ? 15.378 10.774 -15.232 1.00 94.00 82 PRO A C 1
ATOM 626 O O . PRO A 1 82 ? 16.480 11.243 -14.954 1.00 94.00 82 PRO A O 1
ATOM 629 N N . SER A 1 83 ? 14.324 10.919 -14.424 1.00 95.06 83 SER A N 1
ATOM 630 C CA . SER A 1 83 ? 14.392 11.512 -13.086 1.00 95.06 83 SER A CA 1
ATOM 631 C C . SER A 1 83 ? 14.795 10.514 -11.996 1.00 95.06 83 SER A C 1
ATOM 633 O O . SER A 1 83 ? 15.129 10.932 -10.886 1.00 95.06 83 SER A O 1
ATOM 635 N N . ALA A 1 84 ? 14.794 9.210 -12.295 1.00 96.38 84 ALA A N 1
ATOM 636 C CA . ALA A 1 84 ? 15.149 8.177 -11.333 1.00 96.38 84 ALA A CA 1
ATOM 637 C C . ALA A 1 84 ? 16.627 8.270 -10.933 1.00 96.38 84 ALA A C 1
ATOM 639 O O . ALA A 1 84 ? 17.525 8.228 -11.775 1.00 96.38 84 ALA A O 1
ATOM 640 N N . THR A 1 85 ? 16.887 8.347 -9.627 1.00 95.75 85 THR A N 1
ATOM 641 C CA . THR A 1 85 ? 18.254 8.470 -9.092 1.00 95.75 85 THR A CA 1
ATOM 642 C C . THR A 1 85 ? 18.849 7.129 -8.671 1.00 95.75 85 THR A C 1
ATOM 644 O O . THR A 1 85 ? 20.068 6.980 -8.559 1.00 95.75 85 THR A O 1
ATOM 647 N N . CYS A 1 86 ? 17.990 6.135 -8.449 1.00 96.94 86 CYS A N 1
ATOM 648 C CA . CYS A 1 86 ? 18.356 4.773 -8.099 1.00 96.94 86 CYS A CA 1
ATOM 649 C C . CYS A 1 86 ? 17.363 3.760 -8.687 1.00 96.94 86 CYS A C 1
ATOM 651 O O . CYS A 1 86 ? 16.280 4.115 -9.158 1.00 96.94 86 CYS A O 1
ATOM 653 N N . THR A 1 87 ? 17.726 2.475 -8.665 1.00 96.88 87 THR A N 1
ATOM 654 C CA . THR A 1 87 ? 16.930 1.416 -9.309 1.00 96.88 87 THR A CA 1
ATOM 655 C C . THR A 1 87 ? 15.502 1.326 -8.752 1.00 96.88 87 THR A C 1
ATOM 657 O O . THR A 1 87 ? 14.564 1.105 -9.521 1.00 96.88 87 THR A O 1
ATOM 660 N N . ILE A 1 88 ? 15.309 1.516 -7.440 1.00 97.81 88 ILE A N 1
ATOM 661 C CA . ILE A 1 88 ? 13.960 1.491 -6.854 1.00 97.81 88 ILE A CA 1
ATOM 662 C C . ILE A 1 88 ? 13.095 2.670 -7.317 1.00 97.81 88 ILE A C 1
ATOM 664 O O . ILE A 1 88 ? 11.899 2.470 -7.497 1.00 97.81 88 ILE A O 1
ATOM 668 N N . ASP A 1 89 ? 13.669 3.849 -7.585 1.00 97.88 89 ASP A N 1
ATOM 669 C CA . ASP A 1 89 ? 12.913 4.996 -8.112 1.00 97.88 89 ASP A CA 1
ATOM 670 C C . ASP A 1 89 ? 12.352 4.675 -9.498 1.00 97.88 89 ASP A C 1
ATOM 672 O O . ASP A 1 89 ? 11.154 4.825 -9.737 1.00 97.88 89 ASP A O 1
ATOM 676 N N . ALA A 1 90 ? 13.208 4.156 -10.386 1.00 97.62 90 ALA A N 1
ATOM 677 C CA . ALA A 1 90 ? 12.809 3.730 -11.723 1.00 97.62 90 ALA A CA 1
ATOM 678 C C . ALA A 1 90 ? 11.701 2.675 -11.651 1.00 97.62 90 ALA A C 1
ATOM 680 O O . ALA A 1 90 ? 10.688 2.774 -12.344 1.00 97.62 90 ALA A O 1
ATOM 681 N N . PHE A 1 91 ? 11.867 1.679 -10.776 1.00 97.69 91 PHE A N 1
ATOM 682 C CA . PHE A 1 91 ? 10.875 0.624 -10.603 1.00 97.69 91 PHE A CA 1
ATOM 683 C C . PHE A 1 91 ? 9.546 1.174 -10.086 1.00 97.69 91 PHE A C 1
ATOM 685 O O . PHE A 1 91 ? 8.502 0.847 -10.643 1.00 97.69 91 PHE A O 1
ATOM 692 N N . CYS A 1 92 ? 9.566 2.064 -9.094 1.00 97.62 92 CYS A N 1
ATOM 693 C CA . CYS A 1 92 ? 8.368 2.736 -8.596 1.00 97.62 92 CYS A CA 1
ATOM 694 C C . CYS A 1 92 ? 7.665 3.556 -9.686 1.00 97.62 92 CYS A C 1
ATOM 696 O O . CYS A 1 92 ? 6.450 3.430 -9.822 1.00 97.62 92 CYS A O 1
ATOM 698 N N . ALA A 1 93 ? 8.399 4.340 -10.482 1.00 96.94 93 ALA A N 1
ATOM 699 C CA . ALA A 1 93 ? 7.833 5.132 -11.576 1.00 96.94 93 ALA A CA 1
ATOM 700 C C . ALA A 1 93 ? 7.093 4.245 -12.593 1.00 96.94 93 ALA A C 1
ATOM 702 O O . ALA A 1 93 ? 5.944 4.517 -12.950 1.00 96.94 93 ALA A O 1
ATOM 703 N N . LEU A 1 94 ? 7.701 3.118 -12.975 1.00 96.94 94 LEU A N 1
ATOM 704 C CA . LEU A 1 94 ? 7.063 2.141 -13.854 1.00 96.94 94 LEU A CA 1
ATOM 705 C C . LEU A 1 94 ? 5.819 1.505 -13.219 1.00 96.94 94 LEU A C 1
ATOM 707 O O . LEU A 1 94 ? 4.789 1.373 -13.882 1.00 96.94 94 LEU A O 1
ATOM 711 N N . LEU A 1 95 ? 5.893 1.095 -11.949 1.00 97.06 95 LEU A N 1
ATOM 712 C CA . LEU A 1 95 ? 4.749 0.495 -11.259 1.00 97.06 95 LEU A CA 1
ATOM 713 C C . LEU A 1 95 ? 3.584 1.480 -11.143 1.00 97.06 95 LEU A C 1
ATOM 715 O O . LEU A 1 95 ? 2.446 1.072 -11.346 1.00 97.06 95 LEU A O 1
ATOM 719 N N . ILE A 1 96 ? 3.849 2.762 -10.877 1.00 96.00 96 ILE A N 1
ATOM 720 C CA . ILE A 1 96 ? 2.820 3.811 -10.869 1.00 96.00 96 ILE A CA 1
ATOM 721 C C . ILE A 1 96 ? 2.141 3.880 -12.237 1.00 96.00 96 ILE A C 1
ATOM 723 O O . ILE A 1 96 ? 0.916 3.865 -12.312 1.00 96.00 96 ILE A O 1
ATOM 727 N N . GLN A 1 97 ? 2.911 3.879 -13.324 1.00 94.31 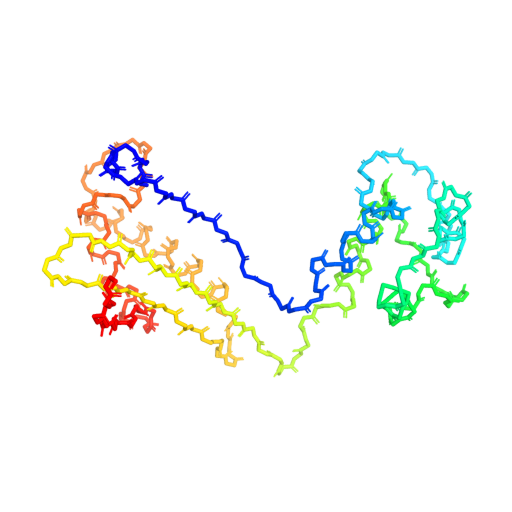97 GLN A N 1
ATOM 728 C CA . GLN A 1 97 ? 2.350 3.912 -14.673 1.00 94.31 97 GLN A CA 1
ATOM 729 C C . GLN A 1 97 ? 1.496 2.672 -14.994 1.00 94.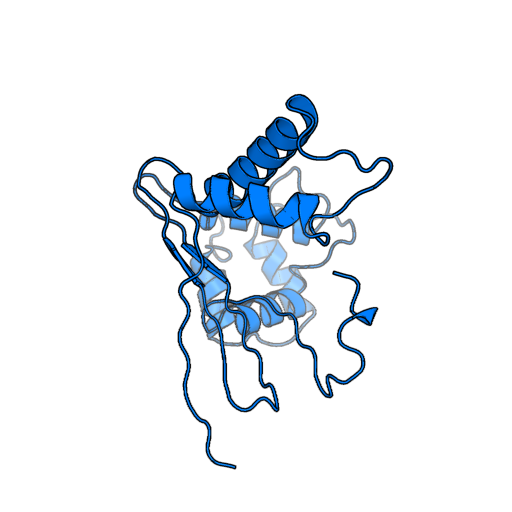31 97 GLN A C 1
ATOM 731 O O . GLN A 1 97 ? 0.476 2.790 -15.670 1.00 94.31 97 GLN A O 1
ATOM 736 N N . LYS A 1 98 ? 1.912 1.481 -14.546 1.00 95.25 98 LYS A N 1
ATOM 737 C CA . LYS A 1 98 ? 1.304 0.196 -14.942 1.00 95.25 98 LYS A CA 1
ATOM 738 C C . LYS A 1 98 ? 0.198 -0.305 -14.011 1.00 95.25 98 LYS A C 1
ATOM 740 O O . LYS A 1 98 ? -0.631 -1.090 -14.454 1.00 95.25 98 LYS A O 1
ATOM 745 N N . LEU A 1 99 ? 0.215 0.087 -12.738 1.00 95.44 99 LEU A N 1
ATOM 746 C CA . LEU A 1 99 ? -0.659 -0.443 -11.681 1.00 95.44 99 LEU A CA 1
ATOM 747 C C . LEU A 1 99 ? -1.563 0.628 -11.050 1.00 95.44 99 LEU A C 1
ATOM 749 O O . LEU A 1 99 ? -2.129 0.395 -9.982 1.00 95.44 99 LEU A O 1
ATOM 753 N N . SER A 1 100 ? -1.681 1.803 -11.671 1.00 94.00 100 SER A N 1
ATOM 754 C CA . SER A 1 100 ? -2.675 2.800 -11.260 1.00 94.00 100 SER A CA 1
ATOM 755 C C . SER A 1 100 ? -4.083 2.345 -11.625 1.00 94.00 100 SER A C 1
ATOM 757 O O . SER A 1 100 ? -4.288 1.772 -12.693 1.00 94.00 100 SER A O 1
ATOM 759 N N . TYR A 1 101 ? -5.047 2.661 -10.759 1.00 91.31 101 TYR A N 1
ATOM 760 C CA . TYR A 1 101 ? -6.457 2.436 -11.056 1.00 91.31 101 TYR A CA 1
ATOM 761 C C . TYR A 1 101 ? -6.895 3.254 -12.274 1.00 91.31 101 TYR A C 1
ATOM 763 O O . TYR A 1 101 ? -6.602 4.449 -12.379 1.00 91.31 101 TYR A O 1
ATOM 771 N N . LEU A 1 102 ? -7.624 2.609 -13.175 1.00 91.44 102 LEU A N 1
ATOM 772 C CA . LEU A 1 102 ? -8.263 3.232 -14.326 1.00 91.44 102 LEU A CA 1
ATOM 773 C C . LEU A 1 102 ? -9.686 3.706 -13.980 1.00 91.44 102 LEU A C 1
ATOM 775 O O . LEU A 1 102 ? -10.286 3.234 -13.011 1.00 91.44 102 LEU A O 1
ATOM 779 N N . PRO A 1 103 ? -10.269 4.630 -14.770 1.00 89.19 103 PRO A N 1
ATOM 780 C CA . PRO A 1 103 ? -11.653 5.050 -14.574 1.00 89.19 103 PRO A CA 1
ATOM 781 C C . PRO A 1 103 ? -12.622 3.859 -14.574 1.00 89.19 103 PRO A C 1
ATOM 783 O O . PRO A 1 103 ? -12.622 3.052 -15.502 1.00 89.19 103 PRO A O 1
ATOM 786 N N . GLY A 1 104 ? -13.460 3.774 -13.539 1.00 88.62 104 GLY A N 1
ATOM 787 C CA . GLY A 1 104 ? -14.419 2.681 -13.343 1.00 88.62 104 GLY A CA 1
ATOM 788 C C . GLY A 1 104 ? -13.878 1.477 -12.563 1.00 88.62 104 GLY A C 1
ATOM 789 O O . GLY A 1 104 ? -14.646 0.567 -12.248 1.00 88.62 104 GLY A O 1
ATOM 790 N N . GLU A 1 105 ? -12.589 1.453 -12.217 1.00 89.56 105 GLU A N 1
ATOM 791 C CA . GLU A 1 105 ? -12.048 0.469 -11.278 1.00 89.56 105 GLU A CA 1
ATOM 792 C C . GLU A 1 105 ? -12.303 0.886 -9.824 1.00 89.56 105 GLU A C 1
ATOM 794 O O . GLU A 1 105 ? -12.407 2.068 -9.502 1.00 89.56 105 GLU A O 1
ATOM 799 N N . ARG A 1 106 ? -12.397 -0.105 -8.930 1.00 85.62 106 ARG A N 1
ATOM 800 C CA . ARG A 1 106 ? -12.678 0.101 -7.502 1.00 85.62 106 ARG A CA 1
ATOM 801 C C . ARG A 1 106 ? -11.565 -0.473 -6.644 1.00 85.62 106 ARG A C 1
ATOM 803 O O . ARG A 1 106 ? -11.039 -1.546 -6.944 1.00 85.62 106 ARG A O 1
ATOM 810 N N . ASP A 1 107 ? -11.266 0.203 -5.542 1.00 88.19 107 ASP A N 1
ATOM 811 C CA . ASP A 1 107 ? -10.380 -0.311 -4.505 1.00 88.19 107 ASP A CA 1
ATOM 812 C C . ASP A 1 107 ? -11.161 -1.041 -3.396 1.00 88.19 107 ASP A C 1
ATOM 814 O O . ASP A 1 107 ? -12.394 -1.114 -3.365 1.00 88.19 107 ASP A O 1
ATOM 818 N N . MET A 1 108 ? -10.409 -1.635 -2.473 1.00 86.19 108 MET A N 1
ATOM 819 C CA . MET A 1 108 ? -10.952 -2.373 -1.341 1.00 86.19 108 MET A CA 1
ATOM 820 C C . MET A 1 108 ? -10.015 -2.240 -0.144 1.00 86.19 108 MET A C 1
ATOM 822 O O . MET A 1 108 ? -8.800 -2.407 -0.283 1.00 86.19 108 MET A O 1
ATOM 826 N N . ALA A 1 109 ? -10.584 -2.029 1.044 1.00 84.56 109 ALA A N 1
ATOM 827 C CA . ALA A 1 109 ? -9.847 -2.084 2.300 1.00 84.56 109 ALA A CA 1
ATOM 828 C C . ALA A 1 109 ? -10.447 -3.157 3.215 1.00 84.56 109 ALA A C 1
ATOM 830 O O . ALA A 1 109 ? -11.623 -3.123 3.577 1.00 84.56 109 ALA A O 1
ATOM 831 N N . ILE A 1 110 ? -9.613 -4.115 3.617 1.00 84.38 110 ILE A N 1
ATOM 832 C CA . ILE A 1 110 ? -9.994 -5.178 4.550 1.00 84.38 110 ILE A CA 1
ATOM 833 C C . ILE A 1 110 ? -9.248 -4.958 5.862 1.00 84.38 110 ILE A C 1
ATOM 835 O O . ILE A 1 110 ? -8.017 -4.880 5.872 1.00 84.38 110 ILE A O 1
ATOM 839 N N . MET A 1 111 ? -9.989 -4.905 6.969 1.00 84.75 111 MET A N 1
ATOM 840 C CA . MET A 1 111 ? -9.432 -4.806 8.315 1.00 84.75 111 MET A CA 1
ATOM 841 C C . MET A 1 111 ? -10.031 -5.895 9.201 1.00 84.75 111 MET A C 1
ATOM 843 O O . MET A 1 111 ? -11.165 -5.810 9.654 1.00 84.75 111 MET A O 1
ATOM 847 N N . HIS A 1 112 ? -9.242 -6.921 9.492 1.00 82.50 112 HIS A N 1
ATOM 848 C CA . HIS A 1 112 ? -9.673 -8.026 10.338 1.00 82.50 112 HIS A CA 1
ATOM 849 C C . HIS A 1 112 ? -9.000 -7.932 11.709 1.00 82.50 112 HIS A C 1
ATOM 851 O O . HIS A 1 112 ? -7.773 -7.893 11.794 1.00 82.50 112 HIS A O 1
ATOM 857 N N . HIS A 1 113 ? -9.792 -7.943 12.782 1.00 82.25 113 HIS A N 1
ATOM 858 C CA . HIS A 1 113 ? -9.286 -8.038 14.151 1.00 82.25 113 HIS A CA 1
ATOM 859 C C . HIS A 1 113 ? -9.709 -9.360 14.792 1.00 82.25 113 HIS A C 1
ATOM 861 O O . HIS A 1 113 ? -10.836 -9.492 15.255 1.00 82.25 113 HIS A O 1
ATOM 867 N N . GLU A 1 114 ? -8.797 -10.326 14.867 1.00 80.62 114 GLU A N 1
ATOM 868 C CA . GLU A 1 114 ? -9.040 -11.585 15.568 1.00 80.62 114 GLU A CA 1
ATOM 869 C C . GLU A 1 114 ? -8.567 -11.481 17.018 1.00 80.62 114 GLU A C 1
ATOM 871 O O . GLU A 1 114 ? -7.417 -11.140 17.282 1.00 80.62 114 GLU A O 1
ATOM 876 N N . PHE A 1 115 ? -9.460 -11.803 17.950 1.00 81.62 115 PHE A N 1
ATOM 877 C CA . PHE A 1 115 ? -9.143 -11.904 19.367 1.00 81.62 115 PHE A CA 1
ATOM 878 C C . PHE A 1 115 ? -9.412 -13.342 19.799 1.00 81.62 115 PHE A C 1
ATOM 880 O O . PHE A 1 115 ? -10.556 -13.797 19.750 1.00 81.62 115 PHE A O 1
ATOM 887 N N . GLY A 1 116 ? -8.352 -14.059 20.169 1.00 77.44 116 GLY A N 1
ATOM 888 C CA . GLY A 1 116 ? -8.462 -15.288 20.942 1.00 77.44 116 GLY A CA 1
ATOM 889 C C . GLY A 1 116 ? -8.472 -14.884 22.400 1.00 77.44 116 GLY A C 1
ATOM 890 O O . GLY A 1 116 ? -7.450 -14.423 22.900 1.00 77.44 116 GLY A O 1
ATOM 891 N N . VAL A 1 117 ? -9.627 -14.968 23.051 1.00 74.25 117 VAL A N 1
ATOM 892 C CA . VAL A 1 117 ? -9.718 -14.567 24.448 1.00 74.25 117 VAL A CA 1
ATOM 893 C C . VAL A 1 117 ? -10.300 -15.676 25.288 1.00 74.25 117 VAL A C 1
ATOM 895 O O . VAL A 1 117 ? -11.330 -16.250 24.939 1.00 74.25 117 VAL A O 1
ATOM 898 N N . GLU A 1 118 ? -9.646 -15.947 26.413 1.00 70.94 118 GLU A N 1
ATOM 899 C CA . GLU A 1 118 ? -10.205 -16.771 27.475 1.00 70.94 118 GLU A CA 1
ATOM 900 C C . GLU A 1 118 ? -11.191 -15.922 28.278 1.00 70.94 118 GLU A C 1
ATOM 902 O O . GLU A 1 118 ? -10.934 -15.413 29.365 1.00 70.94 118 GLU A O 1
ATOM 907 N N . PHE A 1 119 ? -12.346 -15.742 27.654 1.00 64.50 119 PHE A N 1
ATOM 908 C CA . PHE A 1 119 ? -13.571 -15.271 28.268 1.00 64.50 119 PHE A CA 1
ATOM 909 C C . PHE A 1 119 ? -14.597 -16.405 28.201 1.00 64.50 119 PHE A C 1
ATOM 911 O O . PHE A 1 119 ? -14.428 -17.342 27.417 1.00 64.50 119 PHE A O 1
ATOM 918 N N . PRO A 1 120 ?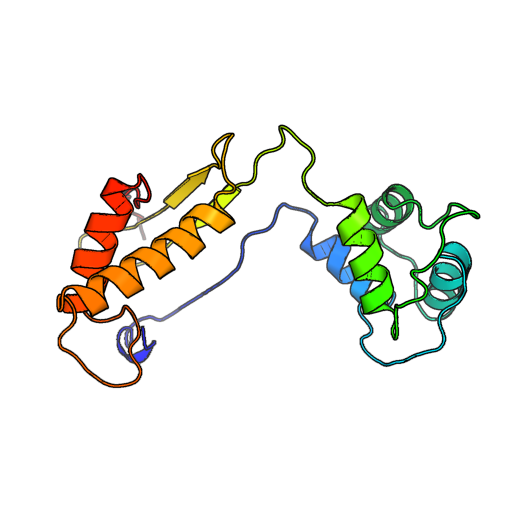 -15.719 -16.304 28.924 1.00 53.84 120 PRO A N 1
ATOM 919 C CA . PRO A 1 120 ? -16.905 -17.059 28.553 1.00 53.84 120 PRO A CA 1
ATOM 920 C C . PRO A 1 120 ? -17.290 -16.875 27.057 1.00 53.84 120 PRO A C 1
ATOM 922 O O . PRO A 1 120 ? -17.914 -17.779 26.511 1.00 53.84 120 PRO A O 1
ATOM 925 N N . ASP A 1 121 ? -16.902 -15.777 26.359 1.00 39.06 121 ASP A N 1
ATOM 926 C CA . ASP A 1 121 ? -17.268 -15.517 24.945 1.00 39.06 121 ASP A CA 1
ATOM 927 C C . ASP A 1 121 ? -16.709 -14.185 24.331 1.00 39.06 121 ASP A C 1
ATOM 929 O O . ASP A 1 121 ? -16.883 -13.133 24.952 1.00 39.06 121 ASP A O 1
ATOM 933 N N . ARG A 1 122 ? -16.128 -14.204 23.088 1.00 43.88 122 ARG A N 1
ATOM 934 C CA . ARG A 1 122 ? -16.301 -13.242 21.919 1.00 43.88 122 ARG A CA 1
ATOM 935 C C . ARG A 1 122 ? -15.114 -13.076 20.905 1.00 43.88 122 ARG A C 1
ATOM 937 O O . ARG A 1 122 ? -13.958 -13.166 21.297 1.00 43.88 122 ARG A O 1
ATOM 944 N N . ARG A 1 123 ? -15.407 -12.745 19.610 1.00 50.72 123 ARG A N 1
ATOM 945 C CA . ARG A 1 123 ? -14.474 -12.394 18.466 1.00 50.72 123 ARG A CA 1
ATOM 946 C C . ARG A 1 123 ? -15.017 -11.237 17.545 1.00 50.72 123 ARG A C 1
ATOM 948 O O . ARG A 1 123 ? -16.185 -10.891 17.687 1.00 50.72 123 ARG A O 1
ATOM 955 N N . ARG A 1 124 ? -14.207 -10.602 16.644 1.00 53.06 124 ARG A N 1
ATOM 956 C CA . ARG A 1 124 ? -14.525 -9.404 15.779 1.00 53.06 124 ARG A CA 1
ATOM 957 C C . ARG A 1 124 ? -14.011 -9.490 14.293 1.00 53.06 124 ARG A C 1
ATOM 959 O O . ARG A 1 124 ? -13.108 -10.277 14.039 1.00 53.06 124 ARG A O 1
ATOM 966 N N . GLU A 1 125 ? -14.556 -8.725 13.313 1.00 41.78 125 GLU A N 1
ATOM 967 C CA . GLU A 1 125 ? -14.074 -8.589 11.890 1.00 41.78 125 GLU A CA 1
ATOM 968 C C . GLU A 1 125 ? -14.613 -7.312 11.152 1.00 41.78 125 GLU A C 1
ATOM 970 O O . GLU A 1 125 ? -15.683 -6.818 11.493 1.00 41.78 125 GLU A O 1
ATOM 975 N N . VAL A 1 126 ? -13.922 -6.767 10.123 1.00 45.34 126 VAL A N 1
ATOM 976 C CA . VAL A 1 126 ? -14.449 -5.730 9.181 1.00 45.34 126 VAL A CA 1
ATOM 977 C C . VAL A 1 126 ? -14.047 -5.976 7.735 1.00 45.34 126 VAL A C 1
ATOM 979 O O . VAL A 1 126 ? -12.897 -6.299 7.431 1.00 45.34 126 VAL A O 1
ATOM 982 N N . ILE A 1 127 ? -14.980 -5.710 6.823 1.00 50.75 127 ILE A N 1
ATOM 983 C CA . ILE A 1 127 ? -14.750 -5.696 5.379 1.00 50.75 127 ILE A CA 1
ATOM 984 C C . ILE A 1 127 ? -15.485 -4.478 4.796 1.00 50.75 127 ILE A C 1
ATOM 986 O O . ILE A 1 127 ? -16.694 -4.364 4.998 1.00 50.75 127 ILE A O 1
ATOM 990 N N . THR A 1 128 ? -14.780 -3.600 4.069 1.00 53.62 128 THR A N 1
ATOM 991 C CA . THR A 1 128 ? -15.364 -2.418 3.403 1.00 53.62 128 THR A CA 1
ATOM 992 C C . THR A 1 128 ? -14.902 -2.331 1.942 1.00 53.62 128 THR A C 1
ATOM 994 O O . THR A 1 128 ? -13.733 -2.566 1.631 1.00 53.62 128 THR A O 1
ATOM 997 N N . TYR A 1 129 ? -15.817 -1.977 1.038 1.00 52.16 129 TYR A N 1
ATOM 998 C CA . TYR A 1 129 ? -15.569 -1.825 -0.403 1.00 52.16 129 TYR A CA 1
ATOM 999 C C . TYR A 1 129 ? -15.706 -0.367 -0.844 1.00 52.16 129 TYR A C 1
ATOM 1001 O O . TYR A 1 129 ? -16.416 0.398 -0.188 1.00 52.16 129 TYR A O 1
ATOM 1009 N N . GLY A 1 130 ? -15.015 0.002 -1.929 1.00 46.66 130 GLY A N 1
ATOM 1010 C CA . GLY A 1 130 ? -15.049 1.354 -2.495 1.00 46.66 130 GLY A CA 1
ATOM 1011 C C . GLY A 1 130 ? -16.370 1.617 -3.191 1.00 46.66 130 GLY A C 1
ATOM 1012 O O . GLY A 1 130 ? -16.978 0.684 -3.726 1.00 46.66 130 GLY A O 1
ATOM 1013 N N . ASP A 1 131 ? -16.812 2.870 -3.158 1.00 50.97 131 ASP A N 1
ATOM 1014 C CA . ASP A 1 131 ? -17.921 3.347 -3.981 1.00 50.97 131 ASP A CA 1
ATOM 1015 C C . ASP A 1 131 ? -17.383 3.970 -5.284 1.00 50.97 131 ASP A C 1
ATOM 1017 O O . ASP A 1 131 ? -16.172 4.087 -5.479 1.00 50.97 131 ASP A O 1
ATOM 1021 N N . ASP A 1 132 ? -18.279 4.289 -6.218 1.00 54.09 132 ASP A N 1
ATOM 1022 C CA . ASP A 1 132 ? -17.900 4.748 -7.563 1.00 54.09 132 ASP A CA 1
ATOM 1023 C C . ASP A 1 132 ? -17.318 6.178 -7.566 1.00 54.09 132 ASP A C 1
ATOM 1025 O O . ASP A 1 132 ? -16.693 6.592 -8.542 1.00 54.09 132 ASP A O 1
ATOM 1029 N N . GLU A 1 133 ? -17.507 6.936 -6.480 1.00 57.72 133 GLU A N 1
ATOM 1030 C CA . GLU A 1 133 ? -17.104 8.342 -6.367 1.00 57.72 133 GLU A CA 1
ATOM 1031 C C . GLU A 1 133 ? -15.809 8.533 -5.564 1.00 57.72 133 GLU A C 1
ATOM 1033 O O . GLU A 1 133 ? -15.141 9.561 -5.703 1.00 57.72 133 GLU A O 1
ATOM 1038 N N . SER A 1 134 ? -15.427 7.584 -4.702 1.00 60.72 134 SER A N 1
ATOM 1039 C CA . SER A 1 134 ? -14.246 7.698 -3.844 1.00 60.72 134 SER A CA 1
ATOM 1040 C C . SER A 1 134 ? -13.642 6.348 -3.452 1.00 60.72 134 SER A C 1
ATOM 1042 O O . SER A 1 134 ? -14.326 5.400 -3.072 1.00 60.72 134 SER A O 1
ATOM 1044 N N . THR A 1 135 ? -12.306 6.291 -3.441 1.00 75.06 135 THR A N 1
ATOM 1045 C CA . THR A 1 135 ? -11.586 5.105 -2.949 1.00 75.06 135 THR A CA 1
ATOM 1046 C C . THR A 1 135 ? -11.848 4.882 -1.452 1.00 75.06 135 THR A C 1
ATOM 1048 O O . THR A 1 135 ? -11.891 5.844 -0.675 1.00 75.06 135 THR A O 1
ATOM 1051 N N . VAL A 1 136 ? -11.964 3.627 -1.004 1.00 80.88 136 VAL A N 1
ATOM 1052 C CA . VAL A 1 136 ? -12.084 3.276 0.425 1.00 80.88 136 VAL A CA 1
ATOM 1053 C C . VAL A 1 136 ? -10.929 3.854 1.207 1.00 80.88 136 VAL A C 1
ATOM 1055 O O . VAL A 1 136 ? -11.126 4.349 2.314 1.00 80.88 136 VAL A O 1
ATOM 1058 N N . MET A 1 137 ? -9.720 3.795 0.653 1.00 77.94 137 MET A N 1
ATOM 1059 C CA . MET A 1 137 ? -8.543 4.350 1.308 1.00 77.94 137 MET A CA 1
ATOM 1060 C C . MET A 1 137 ? -8.689 5.857 1.546 1.00 77.94 137 MET A C 1
ATOM 1062 O O . MET A 1 137 ? -8.481 6.308 2.673 1.00 77.94 137 MET A O 1
ATOM 1066 N N . ALA A 1 138 ? -9.108 6.630 0.538 1.00 79.06 138 ALA A N 1
ATOM 1067 C CA . ALA A 1 138 ? -9.340 8.066 0.698 1.00 79.06 138 ALA A CA 1
ATOM 1068 C C . ALA A 1 138 ? -10.469 8.353 1.696 1.00 79.06 138 ALA A C 1
ATOM 1070 O O . ALA A 1 138 ? -10.301 9.191 2.581 1.00 79.06 138 ALA A O 1
ATOM 1071 N N . LYS A 1 139 ? -11.583 7.619 1.605 1.00 82.50 139 LYS A N 1
ATOM 1072 C CA . LYS A 1 139 ? -12.738 7.782 2.494 1.00 82.50 139 LYS A CA 1
ATOM 1073 C C . LYS A 1 139 ? -12.378 7.461 3.941 1.00 82.50 139 LYS A C 1
ATOM 1075 O O . LYS A 1 139 ? -12.560 8.291 4.818 1.00 82.50 139 LYS A O 1
ATOM 1080 N N . THR A 1 140 ? -11.805 6.292 4.207 1.00 82.50 140 THR A N 1
ATOM 1081 C CA . THR A 1 140 ? -11.489 5.851 5.575 1.00 82.50 140 THR A CA 1
ATOM 1082 C C . THR A 1 140 ? -10.411 6.702 6.241 1.00 82.50 140 THR A C 1
ATOM 1084 O O . THR A 1 140 ? -10.544 7.028 7.420 1.0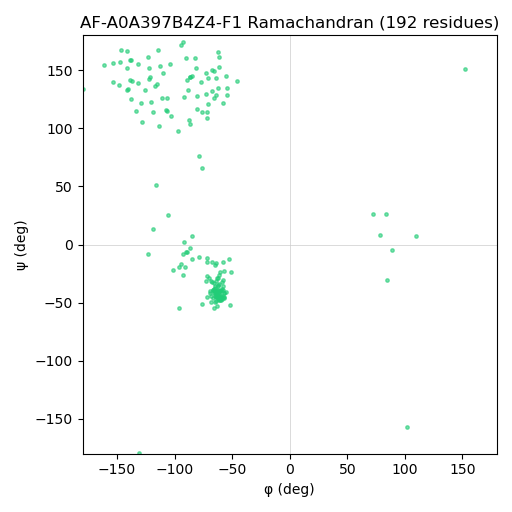0 82.50 140 THR A O 1
ATOM 1087 N N . VAL A 1 141 ? -9.373 7.117 5.510 1.00 87.25 141 VAL A N 1
ATOM 1088 C CA . VAL A 1 141 ? -8.303 7.964 6.061 1.00 87.25 141 VAL A CA 1
ATOM 1089 C C . VAL A 1 141 ? -8.767 9.413 6.194 1.00 87.25 141 VAL A C 1
ATOM 1091 O O . VAL A 1 141 ? -8.658 9.997 7.273 1.00 87.25 141 VAL A O 1
ATOM 1094 N N . GLY A 1 142 ? -9.310 9.984 5.117 1.00 88.88 142 GLY A N 1
ATOM 1095 C CA . GLY A 1 142 ? -9.754 11.374 5.071 1.00 88.88 142 GLY A CA 1
ATOM 1096 C C . GLY A 1 142 ? -10.889 11.652 6.050 1.00 88.88 142 GLY A C 1
ATOM 1097 O O . GLY A 1 142 ? -10.817 12.624 6.800 1.00 88.88 142 GLY A O 1
ATOM 1098 N N . MET A 1 143 ? -11.882 10.762 6.124 1.00 89.81 143 MET A N 1
ATOM 1099 C CA . MET A 1 143 ? -13.007 10.916 7.047 1.00 89.81 143 MET A CA 1
ATOM 1100 C C . MET A 1 143 ? -12.561 10.815 8.505 1.00 89.81 143 MET A C 1
ATOM 1102 O O . MET A 1 143 ? -12.955 11.637 9.326 1.00 89.81 143 MET A O 1
ATOM 1106 N N . SER A 1 144 ? -11.672 9.871 8.834 1.00 90.56 144 SER A N 1
ATOM 1107 C CA . SER A 1 144 ? -11.124 9.766 10.194 1.00 90.56 144 SER A CA 1
ATOM 1108 C C . SER A 1 144 ? -10.370 11.036 10.605 1.00 90.56 144 SER A C 1
ATOM 1110 O O . SER A 1 144 ? -10.496 11.489 11.743 1.00 90.56 144 SER A O 1
ATOM 1112 N N . ALA A 1 145 ? -9.609 11.634 9.682 1.00 93.69 145 ALA A N 1
ATOM 1113 C CA . ALA A 1 145 ? -8.909 12.892 9.928 1.00 93.69 145 ALA A CA 1
ATOM 1114 C C . ALA A 1 145 ? -9.885 14.067 10.112 1.00 93.69 145 ALA A C 1
ATOM 1116 O O . ALA A 1 145 ? -9.742 14.829 11.067 1.00 93.69 145 ALA A O 1
ATOM 1117 N N . ALA A 1 146 ? -10.896 14.185 9.245 1.00 94.38 146 ALA A N 1
ATOM 1118 C CA . ALA A 1 146 ? -11.919 15.226 9.327 1.00 94.38 146 ALA A CA 1
ATOM 1119 C C . ALA A 1 146 ? -12.725 15.142 10.632 1.00 94.38 146 ALA A C 1
ATOM 1121 O O . ALA A 1 146 ? -12.884 16.147 11.323 1.00 94.38 146 ALA A O 1
ATOM 1122 N N . ILE A 1 147 ? -13.147 13.936 11.023 1.00 93.81 147 ILE A N 1
ATOM 1123 C CA . ILE A 1 147 ? -13.820 13.683 12.302 1.00 93.81 147 ILE A CA 1
ATOM 1124 C C . ILE A 1 147 ? -12.916 14.081 13.470 1.00 93.81 147 ILE A C 1
ATOM 1126 O O . ILE A 1 147 ? -13.373 14.748 14.392 1.00 93.81 147 ILE A O 1
ATOM 1130 N N . GLY A 1 148 ? -11.627 13.730 13.429 1.00 93.25 148 GLY A N 1
ATOM 1131 C CA . GLY A 1 148 ? -10.668 14.141 14.456 1.00 93.25 148 GLY A CA 1
ATOM 1132 C C . GLY A 1 148 ? -10.585 15.663 14.616 1.00 93.25 148 GLY A C 1
ATOM 1133 O O . GLY A 1 148 ? -10.638 16.165 15.738 1.00 93.25 148 GLY A O 1
ATOM 1134 N N . VAL A 1 149 ? -10.519 16.401 13.502 1.00 94.88 149 VAL A N 1
ATOM 1135 C CA . VAL A 1 149 ? -10.557 17.874 13.503 1.00 94.88 149 VAL A CA 1
ATOM 1136 C C . VAL A 1 149 ? -11.863 18.383 14.111 1.00 94.88 149 VAL A C 1
ATOM 1138 O O . VAL A 1 149 ? -11.841 19.273 14.960 1.00 94.88 149 VAL A O 1
ATOM 1141 N N . GLU A 1 150 ? -12.998 17.811 13.722 1.00 94.06 150 GLU A N 1
ATOM 1142 C CA . GLU A 1 150 ? -14.307 18.233 14.212 1.00 94.06 150 GLU A CA 1
ATOM 1143 C C . GLU A 1 150 ? -14.468 18.020 15.726 1.00 94.06 150 GLU A C 1
ATOM 1145 O O . GLU A 1 150 ? -14.949 18.917 16.420 1.00 94.06 150 GLU A O 1
ATOM 1150 N N . LEU A 1 151 ? -14.026 16.870 16.247 1.00 92.56 151 LEU A N 1
ATOM 1151 C CA . LEU A 1 151 ? -14.048 16.562 17.681 1.00 92.56 151 LEU A CA 1
ATOM 1152 C C . LEU A 1 151 ? -13.232 17.579 18.492 1.00 92.56 151 LEU A C 1
ATOM 1154 O O . LEU A 1 151 ? -13.651 17.989 19.574 1.00 92.56 151 LEU A O 1
ATOM 1158 N N . ILE A 1 152 ? -12.087 18.019 17.962 1.00 93.00 152 ILE A N 1
ATOM 1159 C CA . ILE A 1 152 ? -11.252 19.046 18.597 1.00 93.00 152 ILE A CA 1
ATOM 1160 C C . ILE A 1 152 ? -11.958 20.406 18.561 1.00 93.00 152 ILE A C 1
ATOM 1162 O O . ILE A 1 152 ? -12.068 21.069 19.590 1.00 93.00 152 ILE A O 1
ATOM 1166 N N . LEU A 1 153 ? -12.468 20.822 17.397 1.00 94.19 153 LEU A N 1
ATOM 1167 C CA . LEU A 1 153 ? -13.088 22.142 17.223 1.00 94.19 153 LEU A CA 1
ATOM 1168 C C . LEU A 1 153 ? -14.377 22.318 18.034 1.00 94.19 153 LEU A C 1
ATOM 1170 O O . LEU A 1 153 ? -14.660 23.422 18.494 1.00 94.19 153 LEU A O 1
ATOM 1174 N N . ARG A 1 154 ? -15.155 21.248 18.221 1.00 92.19 154 ARG A N 1
ATOM 1175 C CA . ARG A 1 154 ? -16.368 21.267 19.053 1.00 92.19 154 ARG A CA 1
ATOM 1176 C C . ARG A 1 154 ? -16.082 21.187 20.551 1.00 92.19 154 ARG A C 1
ATOM 1178 O O . ARG A 1 154 ? -16.993 21.401 21.344 1.00 92.19 154 ARG A O 1
ATOM 1185 N N . GLY A 1 155 ? -14.840 20.896 20.936 1.00 89.44 155 GLY A N 1
ATOM 1186 C CA . GLY A 1 155 ? -14.482 20.643 22.327 1.00 89.44 155 GLY A CA 1
ATOM 1187 C C . GLY A 1 155 ? -15.002 19.298 22.840 1.00 89.44 155 GLY A C 1
ATOM 1188 O O . GLY A 1 155 ? -15.198 19.145 24.040 1.00 89.44 155 GLY A O 1
ATOM 1189 N N . ASP A 1 156 ? -15.222 18.311 21.970 1.00 87.56 156 ASP A N 1
ATOM 1190 C CA . ASP A 1 156 ? -15.587 16.958 22.410 1.00 87.56 156 ASP A CA 1
ATOM 1191 C C . ASP A 1 156 ? -14.385 16.267 23.092 1.00 87.56 156 ASP A C 1
ATOM 1193 O O . ASP A 1 156 ? -14.556 15.462 24.006 1.00 87.56 156 ASP A O 1
ATOM 1197 N N . VAL A 1 157 ? -13.155 16.629 22.696 1.00 87.50 157 VAL A N 1
ATOM 1198 C CA . VAL A 1 157 ? -11.901 16.158 23.310 1.00 87.50 157 VAL A CA 1
ATOM 1199 C C . VAL A 1 157 ? -11.317 17.253 24.199 1.00 87.50 157 VAL A C 1
ATOM 1201 O O . VAL A 1 157 ? -10.835 18.272 23.714 1.00 87.50 157 VAL A O 1
ATOM 1204 N N . GLN A 1 158 ? -11.349 17.027 25.513 1.00 84.06 158 GLN A N 1
ATOM 1205 C CA . GLN A 1 158 ? -10.871 17.980 26.528 1.00 84.06 158 GLN A CA 1
ATOM 1206 C C . GLN A 1 158 ? -9.395 17.779 26.904 1.00 84.06 158 GLN A C 1
ATOM 1208 O O . GLN A 1 158 ? -8.753 18.672 27.458 1.00 84.06 158 GLN A O 1
ATOM 1213 N N . SER A 1 159 ? -8.853 16.593 26.621 1.00 86.75 159 SER A N 1
ATOM 1214 C CA . SER A 1 159 ? -7.455 16.259 26.888 1.00 86.75 159 SER A CA 1
ATOM 1215 C C . SER A 1 159 ? -6.516 17.112 26.022 1.00 86.75 159 SER A C 1
ATOM 1217 O O . SER A 1 159 ? -6.859 17.484 24.902 1.00 86.75 159 SER A O 1
ATOM 1219 N N . THR A 1 160 ? -5.312 17.415 26.515 1.00 88.94 160 THR A N 1
ATOM 1220 C CA . THR A 1 160 ? -4.315 18.237 25.803 1.00 88.94 160 THR A CA 1
ATOM 1221 C C . THR A 1 160 ? -2.986 17.500 25.628 1.00 88.94 160 THR A C 1
ATOM 1223 O O . THR A 1 160 ? -2.705 16.515 26.311 1.00 88.94 160 THR A O 1
ATOM 1226 N N . GLY A 1 161 ? -2.157 17.971 24.691 1.00 90.56 161 GLY A N 1
ATOM 1227 C CA . GLY A 1 161 ? -0.863 17.370 24.355 1.00 90.56 161 GLY A CA 1
ATOM 1228 C C . GLY A 1 161 ? -0.902 16.530 23.076 1.00 90.56 161 GLY A C 1
ATOM 1229 O O . GLY A 1 161 ? -1.740 16.745 22.202 1.00 90.56 161 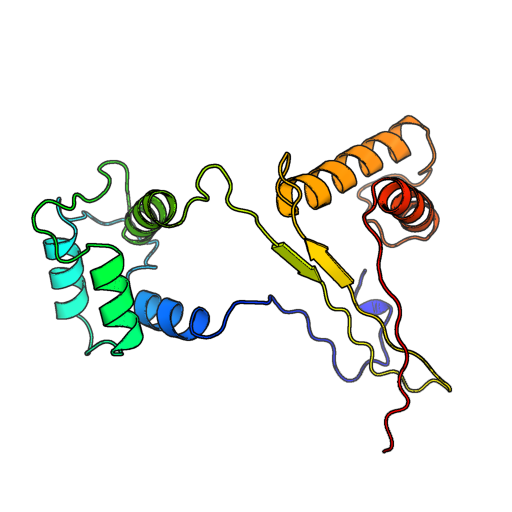GLY A O 1
ATOM 1230 N N . VAL A 1 162 ? 0.035 15.587 22.944 1.00 91.31 162 VAL A N 1
ATOM 1231 C CA . VAL A 1 162 ? 0.094 14.669 21.796 1.00 91.31 162 VAL A CA 1
ATOM 1232 C C . VAL A 1 162 ? -0.801 13.469 22.083 1.00 91.31 162 VAL A C 1
ATOM 1234 O O . VAL A 1 162 ? -0.445 12.588 22.864 1.00 91.31 162 VAL A O 1
ATOM 1237 N N . LEU A 1 163 ? -1.975 13.454 21.459 1.00 89.62 163 LEU A N 1
ATOM 1238 C CA . LEU A 1 163 ? -3.011 12.459 21.714 1.00 89.62 163 LEU A CA 1
ATOM 1239 C C . LEU A 1 163 ? -3.085 11.412 20.602 1.00 89.62 163 LEU A C 1
ATOM 1241 O O . LEU A 1 163 ? -2.740 11.658 19.448 1.00 89.62 163 LEU A O 1
ATOM 1245 N N . THR A 1 164 ? -3.591 10.234 20.958 1.00 89.75 164 THR A N 1
ATOM 1246 C CA . THR A 1 164 ? -3.961 9.171 20.013 1.00 89.75 164 THR A CA 1
ATOM 1247 C C . THR A 1 164 ? -5.366 8.669 20.359 1.00 89.75 164 THR A C 1
ATOM 1249 O O . THR A 1 164 ? -5.771 8.814 21.513 1.00 89.75 164 THR A O 1
ATOM 1252 N N . PRO A 1 165 ? -6.128 8.081 19.414 1.00 89.12 165 PRO A N 1
ATOM 1253 C CA . PRO A 1 165 ? -7.512 7.653 19.648 1.00 89.12 165 PRO A CA 1
ATOM 1254 C C . PRO A 1 165 ? -7.574 6.359 20.474 1.00 89.12 165 PRO A C 1
ATOM 1256 O O . PRO A 1 165 ? -7.934 5.290 19.987 1.00 89.12 165 PRO A O 1
ATOM 1259 N N . THR A 1 166 ? -7.138 6.432 21.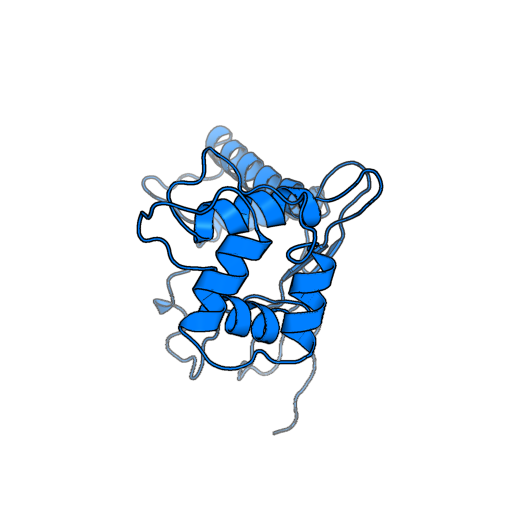729 1.00 87.62 166 THR A N 1
ATOM 1260 C CA . THR A 1 166 ? -6.966 5.278 22.626 1.00 87.62 166 THR A CA 1
ATOM 1261 C C . THR A 1 166 ? -7.748 5.393 23.915 1.00 87.62 166 THR A C 1
ATOM 1263 O O . THR A 1 166 ? -7.794 4.433 24.677 1.00 87.62 166 THR A O 1
ATOM 1266 N N . THR A 1 167 ? -8.337 6.554 24.168 1.00 87.44 167 THR A N 1
ATOM 1267 C CA . THR A 1 167 ? -9.141 6.838 25.349 1.00 87.44 167 THR A CA 1
ATOM 1268 C C . THR A 1 167 ? -10.618 6.972 24.957 1.00 87.44 167 THR A C 1
ATOM 1270 O O . THR A 1 167 ? -10.912 7.388 23.828 1.00 87.44 167 THR A O 1
ATOM 1273 N N . PRO A 1 168 ? -11.561 6.585 25.840 1.00 88.38 168 PRO A N 1
ATOM 1274 C CA . PRO A 1 168 ? -12.988 6.555 25.510 1.00 88.38 168 PRO A CA 1
ATOM 1275 C C . PRO A 1 168 ? -13.577 7.897 25.079 1.00 88.38 168 PRO A C 1
ATOM 1277 O O . PRO A 1 168 ? -14.462 7.905 24.227 1.00 88.38 168 PRO A O 1
ATOM 1280 N N . ASP A 1 169 ? -13.072 9.007 25.617 1.00 86.56 169 ASP A N 1
ATOM 1281 C CA . ASP A 1 169 ? -13.449 10.376 25.245 1.00 86.56 169 ASP A CA 1
ATOM 1282 C C . ASP A 1 169 ? -13.146 10.694 23.774 1.00 86.56 169 ASP A C 1
ATOM 1284 O O . ASP A 1 169 ? -13.847 11.495 23.169 1.00 86.56 169 ASP A O 1
ATOM 1288 N N . ILE A 1 170 ? -12.161 10.021 23.169 1.00 91.25 170 ILE A N 1
ATOM 1289 C CA . ILE A 1 170 ? -11.803 10.202 21.758 1.00 91.25 170 ILE A CA 1
ATOM 1290 C C . ILE A 1 170 ? -12.475 9.140 20.883 1.00 91.25 170 ILE A C 1
ATOM 1292 O O . ILE A 1 170 ? -13.156 9.471 19.911 1.00 91.25 170 ILE A O 1
ATOM 1296 N N . TYR A 1 171 ? -12.283 7.850 21.190 1.00 90.81 171 TYR A N 1
ATOM 1297 C CA . TYR A 1 171 ? -12.718 6.796 20.267 1.00 90.81 171 TYR A CA 1
ATOM 1298 C C . TYR A 1 171 ? -14.239 6.624 20.239 1.00 90.81 171 TYR A C 1
ATOM 1300 O O . TYR A 1 171 ? -14.773 6.261 19.198 1.00 90.81 171 TYR A O 1
ATOM 1308 N N . THR A 1 172 ? -14.953 6.873 21.343 1.00 91.88 172 THR A N 1
ATOM 1309 C CA . THR A 1 172 ? -16.411 6.662 21.396 1.00 91.88 172 THR A CA 1
ATOM 1310 C C . THR A 1 172 ? -17.152 7.620 20.460 1.00 91.88 172 THR A C 1
ATOM 1312 O O . THR A 1 172 ? -17.872 7.135 19.584 1.00 91.88 172 THR A O 1
ATOM 1315 N N . PRO A 1 173 ? -16.966 8.954 20.555 1.00 92.44 173 PRO A N 1
ATOM 1316 C CA . PRO A 1 173 ? -17.617 9.868 19.620 1.00 92.44 173 PRO A CA 1
ATOM 1317 C C . PRO A 1 173 ? -17.054 9.743 18.197 1.00 92.44 173 PRO A C 1
ATOM 1319 O O . PRO A 1 173 ? -17.801 9.901 17.234 1.00 92.44 173 PRO A O 1
ATOM 1322 N N . GLY A 1 174 ? -15.769 9.399 18.040 1.00 93.00 174 GLY A N 1
ATOM 1323 C CA . GLY A 1 174 ? -15.173 9.147 16.726 1.00 93.00 174 GLY A CA 1
ATOM 1324 C C . GLY A 1 174 ? -15.811 7.964 15.992 1.00 93.00 174 GLY A C 1
ATOM 1325 O O . GLY A 1 174 ? -16.177 8.094 14.826 1.00 93.00 174 GLY A O 1
ATOM 1326 N N . LEU A 1 175 ? -16.002 6.828 16.673 1.00 91.94 175 LEU A N 1
ATOM 1327 C CA . LEU A 1 175 ? -16.637 5.638 16.096 1.00 91.94 175 LEU A CA 1
ATOM 1328 C C . LEU A 1 175 ? -18.106 5.882 15.741 1.00 91.94 175 LEU A C 1
ATOM 1330 O O . LEU A 1 175 ? -18.538 5.456 14.675 1.00 91.94 175 LEU A O 1
ATOM 1334 N N . ALA A 1 176 ? -18.854 6.601 16.583 1.00 92.50 176 ALA A N 1
ATOM 1335 C CA . ALA A 1 176 ? -20.247 6.941 16.293 1.00 92.50 176 ALA A CA 1
ATOM 1336 C C . ALA A 1 176 ? -20.383 7.801 15.022 1.00 92.50 176 ALA A C 1
ATOM 1338 O O . ALA A 1 176 ? -21.272 7.574 14.203 1.00 92.50 176 ALA A O 1
ATOM 1339 N N . ARG A 1 177 ? -19.474 8.765 14.825 1.00 92.62 177 ARG A N 1
ATOM 1340 C CA . ARG A 1 177 ? -19.434 9.599 13.612 1.00 92.62 177 ARG A CA 1
ATOM 1341 C C . ARG A 1 177 ? -19.006 8.795 12.382 1.00 92.62 177 ARG A C 1
ATOM 1343 O O . ARG A 1 177 ? -19.622 8.932 11.335 1.00 92.62 177 ARG A O 1
ATOM 1350 N N . LEU A 1 178 ? -18.011 7.914 12.510 1.00 91.25 178 LEU A N 1
ATOM 1351 C CA . LEU A 1 178 ? -17.608 7.010 11.424 1.00 91.25 178 LEU A CA 1
ATOM 1352 C C . LEU A 1 178 ? -18.755 6.086 10.992 1.00 91.25 178 LEU A C 1
ATOM 1354 O O . LEU A 1 178 ? -18.952 5.876 9.796 1.00 91.25 178 LEU A O 1
ATOM 1358 N N . GLU A 1 179 ? -19.542 5.574 11.941 1.00 90.69 179 GLU A N 1
ATOM 1359 C CA . GLU A 1 179 ? -20.700 4.734 11.633 1.00 90.69 179 GLU A CA 1
ATOM 1360 C C . GLU A 1 179 ? -21.783 5.502 10.860 1.00 90.69 179 GLU A C 1
ATOM 1362 O O . GLU A 1 179 ? -22.363 4.943 9.927 1.00 90.69 179 GLU A O 1
ATOM 1367 N N . ALA A 1 180 ? -22.008 6.784 11.175 1.00 91.00 180 ALA A N 1
ATOM 1368 C CA . ALA A 1 180 ? -22.922 7.646 10.417 1.00 91.00 180 ALA A CA 1
ATOM 1369 C C . ALA A 1 180 ? -22.483 7.839 8.951 1.00 91.00 180 ALA A C 1
ATOM 1371 O O . ALA A 1 180 ? -23.328 7.958 8.068 1.00 91.00 180 ALA A O 1
ATOM 1372 N N . GLU A 1 181 ? -21.177 7.770 8.685 1.00 88.06 181 GLU A N 1
ATOM 1373 C CA . GLU A 1 181 ? -20.573 7.801 7.343 1.00 88.06 181 GLU A CA 1
ATOM 1374 C C . GLU A 1 181 ? -20.533 6.414 6.664 1.00 88.06 181 GLU A C 1
ATOM 1376 O O . GLU A 1 181 ? -19.913 6.222 5.612 1.00 88.06 181 GLU A O 1
ATOM 1381 N N . GLY A 1 182 ? -21.172 5.409 7.273 1.00 85.31 182 GLY A N 1
ATOM 1382 C CA . GLY A 1 182 ? -21.224 4.032 6.782 1.00 85.31 182 GLY A CA 1
ATOM 1383 C C . GLY A 1 182 ? -19.957 3.213 7.050 1.00 85.31 182 GLY A C 1
ATOM 1384 O O . GLY A 1 182 ? -19.838 2.090 6.557 1.00 85.31 182 GLY A O 1
ATOM 1385 N N . ILE A 1 183 ? -19.009 3.734 7.836 1.00 87.50 183 ILE A N 1
ATOM 1386 C CA . ILE A 1 183 ? -17.765 3.051 8.203 1.00 87.50 183 ILE A CA 1
ATOM 1387 C C . ILE A 1 183 ? -17.956 2.400 9.572 1.00 87.50 183 ILE A C 1
ATOM 1389 O O . ILE A 1 183 ? -17.803 3.036 10.613 1.00 87.50 183 ILE A O 1
ATOM 1393 N N . ARG A 1 184 ? -18.266 1.103 9.583 1.00 84.19 184 ARG A N 1
ATOM 1394 C CA . ARG A 1 184 ? -18.488 0.350 10.825 1.00 84.19 184 ARG A CA 1
ATOM 1395 C C . ARG A 1 184 ? -17.864 -1.035 10.808 1.00 84.19 184 ARG A C 1
ATOM 1397 O O . ARG A 1 184 ? -17.640 -1.622 9.753 1.00 84.19 184 ARG A O 1
ATOM 1404 N N . PHE A 1 185 ? -17.655 -1.570 12.005 1.00 80.00 185 PHE A N 1
ATOM 1405 C CA . PHE A 1 185 ? -17.212 -2.942 12.221 1.00 80.00 185 PHE A CA 1
ATOM 1406 C C . PHE A 1 185 ? -18.423 -3.892 12.227 1.00 80.00 185 PHE A C 1
ATOM 1408 O O . PHE A 1 185 ? -19.493 -3.518 12.703 1.00 80.00 185 PHE A O 1
ATOM 1415 N N . ILE A 1 186 ? -18.273 -5.120 11.714 1.00 80.19 186 ILE A N 1
ATOM 1416 C CA . ILE A 1 186 ? -19.325 -6.151 11.780 1.00 80.19 186 ILE A CA 1
ATOM 1417 C C . ILE A 1 186 ? -18.904 -7.218 12.790 1.00 80.19 186 ILE A C 1
ATOM 1419 O O . ILE A 1 186 ? -17.933 -7.946 12.600 1.00 80.19 186 ILE A O 1
ATOM 1423 N N . GLU A 1 187 ? -19.663 -7.356 13.872 1.00 75.12 187 GLU A N 1
ATOM 1424 C CA . GLU A 1 187 ? -19.310 -8.281 14.949 1.00 75.12 187 GLU A CA 1
ATOM 1425 C C . GLU A 1 187 ? -19.866 -9.694 14.716 1.00 75.12 187 GLU A C 1
ATOM 1427 O O . GLU A 1 187 ? -21.040 -9.876 14.390 1.00 75.12 187 GLU A O 1
ATOM 1432 N N . LYS A 1 188 ? -19.016 -10.717 14.901 1.00 76.25 188 LYS A N 1
ATOM 1433 C CA . LYS A 1 188 ? -19.387 -12.140 14.821 1.00 76.25 188 LYS A CA 1
ATOM 1434 C C . LYS A 1 188 ? -18.665 -12.955 15.889 1.00 76.25 188 LYS A C 1
ATOM 1436 O O . LYS A 1 188 ? -17.446 -12.873 16.018 1.00 76.25 188 LYS A O 1
ATOM 1441 N N . THR A 1 189 ? -19.409 -13.810 16.589 1.00 72.00 189 THR A N 1
ATOM 1442 C CA . THR A 1 189 ? -18.878 -14.684 17.647 1.00 72.00 189 THR A CA 1
ATOM 1443 C C . THR A 1 189 ? -19.013 -16.154 17.264 1.00 72.00 189 THR A C 1
ATOM 1445 O O . THR A 1 189 ? -20.040 -16.568 16.731 1.00 72.00 189 THR A O 1
ATOM 1448 N N . ARG A 1 190 ? -17.972 -16.944 17.550 1.00 73.69 190 ARG A N 1
ATOM 1449 C CA . ARG A 1 190 ? -17.979 -18.407 17.428 1.00 73.69 190 ARG A CA 1
ATOM 1450 C C . ARG A 1 190 ? -17.294 -19.038 18.637 1.00 73.69 190 ARG A C 1
ATOM 1452 O O . ARG A 1 190 ? -16.269 -18.524 19.080 1.00 73.69 190 ARG A O 1
ATOM 1459 N N . VAL A 1 191 ? -17.843 -20.145 19.131 1.00 75.06 191 VAL A N 1
ATOM 1460 C CA . VAL A 1 191 ? -17.201 -20.971 20.162 1.00 75.06 191 VAL A CA 1
ATOM 1461 C C . VAL A 1 191 ? -16.161 -21.853 19.475 1.00 75.06 191 VAL A C 1
ATOM 1463 O O . VAL A 1 191 ? -16.474 -22.515 18.486 1.00 75.06 191 VAL A O 1
ATOM 1466 N N . VAL A 1 192 ? -14.925 -21.831 19.969 1.00 68.31 192 VAL A N 1
ATOM 1467 C CA . VAL A 1 192 ? -13.842 -22.700 19.494 1.00 68.31 192 VAL A CA 1
ATOM 1468 C C . VAL A 1 192 ? -13.612 -23.753 20.571 1.00 68.31 192 VAL A C 1
ATOM 1470 O O . VAL A 1 192 ? -13.253 -23.412 21.695 1.00 68.31 192 VAL A O 1
ATOM 1473 N N . THR A 1 193 ? -13.886 -25.018 20.259 1.00 58.56 193 THR A N 1
ATOM 1474 C CA . THR A 1 193 ? -13.625 -26.138 21.171 1.00 58.56 193 THR A CA 1
ATOM 1475 C C . THR A 1 193 ? -12.113 -26.308 21.330 1.00 58.56 193 THR A C 1
ATOM 1477 O O . THR A 1 193 ? -11.405 -26.289 20.321 1.00 58.56 193 THR A O 1
ATOM 1480 N N . LYS A 1 194 ? -11.635 -26.427 22.576 1.00 54.91 194 LYS A N 1
ATOM 1481 C CA . LYS A 1 194 ? -10.237 -26.782 22.872 1.00 54.91 194 LYS A CA 1
ATOM 1482 C C . LYS A 1 194 ? -9.901 -28.175 22.346 1.00 54.91 194 LYS A C 1
ATOM 1484 O O . LYS A 1 194 ? -10.797 -29.049 22.404 1.00 54.91 194 LYS A O 1
#

Nearest PDB structures (foldseek):
  5l78-assembly1_A  TM=8.818E-01  e=3.010E-08  Homo sapiens
  5o1n-assembly1_A-2  TM=8.843E-01  e=6.103E-08  Homo sapiens
  6tun-assembly1_A  TM=2.204E-01  e=3.874E+00  Homo sapiens

pLDDT: mean 85.69, std 14.18, range [39.06, 97.88]

Radius of gyration: 22.97 Å; Cα contacts (8 Å, |Δi|>4): 203; chains: 1; bounding box: 48×49×56 Å

Sequence (194 aa):
MTLSSLVDAESVYRGTLRYAGNCSIMHQCRLLGLMNPNPETLPATWPELVAKLKAKKSSLRPDAEAFLTWLGLDDPSALVDPSATCTIDAFCALLIQKLSYLPGERDMAIMHHEFGVEFPDRRREVITYGDDESTVMAKTVGMSAAIGVELILRGDVQSTGVLTPTTPDIYTPGLARLEAEGIRFIEKTRVVTK

S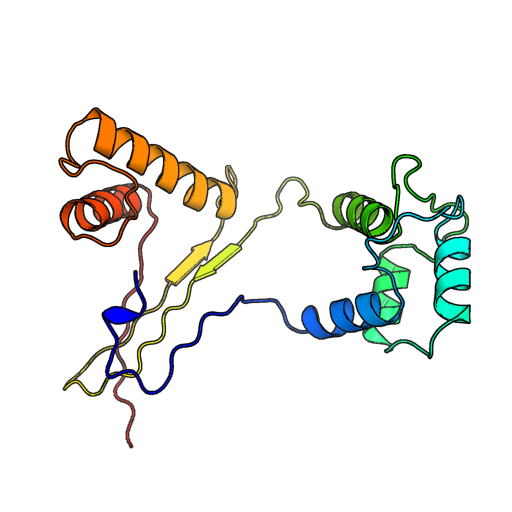olvent-accessible surface area (backbone atoms only — not comparable to full-atom values): 11999 Å² total; per-residue (Å²): 115,71,71,80,81,51,78,85,56,92,74,87,87,86,86,81,90,75,65,86,63,49,69,62,34,51,47,48,40,47,69,54,43,47,65,35,78,61,74,51,94,73,54,69,28,32,39,58,42,51,51,60,34,50,76,76,45,79,87,73,55,70,71,36,48,51,49,44,52,71,74,39,40,72,38,86,82,33,65,42,55,87,84,40,53,17,48,26,48,31,47,50,55,52,45,53,74,75,68,55,86,55,95,91,62,73,49,71,47,76,51,76,48,83,52,92,60,100,55,103,75,64,40,47,39,31,78,51,71,32,53,99,89,47,45,31,66,56,50,59,52,50,47,53,52,52,50,53,52,50,36,52,75,72,54,61,46,82,79,82,80,96,80,70,80,65,46,69,68,47,38,51,62,48,49,55,53,36,39,76,74,72,53,65,77,51,80,53,70,77,89,78,84,131

InterPro domains:
  IPR032095 Saccharopine dehydrogenase-like, C-terminal [PF16653] (4-183)
  IPR051168 Alpha-aminoadipic semialdehyde synthase [PTHR11133] (8-187)